Protein AF-A0A1G1W9F8-F1 (afdb_monomer_lite)

Sequence (196 aa):
MSEIQPRKLKVRDASLSDNRIPRNLILMYGNTPYIQKAGLEWKANKLFGGAGYSIGVELIERDPEKKYYLAKATLKILQNGAVYENYGEAHPENANSMMQKNLLHLAITRAECRVLRMATACGYASYDEVMTLPNSEVKALPEMVDADEPATPEQIKIIETLSKGKEPVDTTDLTKAQAAKVISDLSTAVGGKNGK

pLDDT: mean 76.05, std 19.72, range [30.41, 98.5]

Foldseek 3Di:
DDDDDPDPPPPPDLVVVCPDQDPVQWFDFPNAIAGALVSLLVLCCVVQNPPQKDKDKDWPDDDVVQLKTKMKIWMAGNVPRDIFIFMFIFGLQQAEPVCSVPRHVLRRSQNSQVRSCVVSVDPHHHPSRHRYRDPDDRDDDPPPPLPQAQADPVLVVLLVVLCVPHPDDDRPRDRNVRSVVSSVVSVVVVVPPPDD

Organism: NCBI:txid1802594

Secondary structure (DSSP, 8-state):
-------------TTTS-----GGGEEEETTEEEE-HHHHHHHHHHHH-TTSEEEEEEEEEEETTTTEEEEEEEEEETTT--EEEEEEEE-GGGS-TTTGGGHHHHHHHHHHHHHHHHHHT--SPBGGG-S---S---PPPP-----SPBPPHHHHHHHHHHHTTSSPPP-TT-BHHHHHHHHHHHHHHHHTTS--

Structure (mmCIF, N/CA/C/O backbone):
data_AF-A0A1G1W9F8-F1
#
_entry.id   AF-A0A1G1W9F8-F1
#
loop_
_atom_site.group_PDB
_atom_site.id
_atom_site.type_symbol
_atom_site.label_atom_id
_atom_site.label_alt_id
_atom_site.label_comp_id
_atom_site.label_asym_id
_atom_site.label_entity_id
_atom_site.label_seq_id
_atom_site.pdbx_PDB_ins_code
_atom_site.Cartn_x
_atom_site.Cartn_y
_atom_site.Cartn_z
_atom_site.occupancy
_atom_site.B_iso_or_equiv
_atom_site.auth_seq_id
_atom_site.auth_comp_id
_atom_site.auth_asym_id
_atom_site.auth_atom_id
_atom_site.pdbx_PDB_model_num
ATOM 1 N N . MET A 1 1 ? 26.858 0.900 38.901 1.00 41.25 1 MET A N 1
ATOM 2 C CA . MET A 1 1 ? 26.161 1.041 37.606 1.00 41.25 1 MET A CA 1
ATOM 3 C C . MET A 1 1 ? 24.885 0.226 37.696 1.00 41.25 1 MET A C 1
ATOM 5 O O . MET A 1 1 ? 24.977 -0.986 37.801 1.00 41.25 1 MET A O 1
ATOM 9 N N . SER A 1 2 ? 23.726 0.875 37.806 1.00 40.72 2 SER A N 1
ATOM 10 C CA . SER A 1 2 ? 22.437 0.184 37.913 1.00 40.72 2 SER A CA 1
ATOM 11 C C . SER A 1 2 ? 22.045 -0.393 36.556 1.00 40.72 2 SER A C 1
ATOM 13 O O . SER A 1 2 ? 21.893 0.357 35.592 1.00 40.72 2 SER A O 1
ATOM 15 N N . GLU A 1 3 ? 21.893 -1.711 36.495 1.00 34.28 3 GLU A N 1
ATOM 16 C CA . GLU A 1 3 ? 21.375 -2.442 35.341 1.00 34.28 3 GLU A CA 1
ATOM 17 C C . GLU A 1 3 ? 19.962 -1.947 35.005 1.00 34.28 3 GLU A C 1
ATOM 19 O O . GLU A 1 3 ? 19.015 -2.120 35.776 1.00 34.28 3 GLU A O 1
ATOM 24 N N . ILE A 1 4 ? 19.816 -1.294 33.853 1.00 43.06 4 ILE A N 1
ATOM 25 C CA . ILE A 1 4 ? 18.509 -0.930 33.310 1.00 43.06 4 ILE A CA 1
ATOM 26 C C . ILE A 1 4 ? 17.895 -2.222 32.783 1.00 43.06 4 ILE A C 1
ATOM 28 O O . ILE A 1 4 ? 18.272 -2.704 31.716 1.00 43.06 4 ILE A O 1
ATOM 32 N N . GLN A 1 5 ? 16.959 -2.802 33.535 1.00 36.88 5 GLN A N 1
ATOM 33 C CA . GLN A 1 5 ? 16.217 -3.953 33.038 1.00 36.88 5 GLN A CA 1
ATOM 34 C C . GLN A 1 5 ? 15.424 -3.553 31.786 1.00 36.88 5 GLN A C 1
ATOM 36 O O . GLN A 1 5 ? 14.705 -2.545 31.814 1.00 36.88 5 GLN A O 1
ATOM 41 N N . PRO A 1 6 ? 15.523 -4.318 30.685 1.00 37.28 6 PRO A N 1
ATOM 42 C CA . PRO A 1 6 ? 14.787 -4.009 29.474 1.00 37.28 6 PRO A CA 1
ATOM 43 C C . PRO A 1 6 ? 13.292 -4.075 29.787 1.00 37.28 6 PRO A C 1
ATOM 45 O O . PRO A 1 6 ? 12.772 -5.115 30.199 1.00 37.28 6 PRO A O 1
ATOM 48 N N . ARG A 1 7 ? 12.583 -2.952 29.598 1.00 39.56 7 ARG A N 1
ATOM 49 C CA . ARG A 1 7 ? 11.116 -2.942 29.595 1.00 39.56 7 ARG A CA 1
ATOM 50 C C . ARG A 1 7 ? 10.678 -4.018 28.607 1.00 39.56 7 ARG A C 1
ATOM 52 O O . ARG A 1 7 ? 10.889 -3.857 27.408 1.00 39.56 7 ARG A O 1
ATOM 59 N N . LYS A 1 8 ? 10.069 -5.100 29.104 1.00 31.75 8 LYS A N 1
ATOM 60 C CA . LYS A 1 8 ? 9.362 -6.073 28.267 1.00 31.75 8 LYS A CA 1
ATOM 61 C C . LYS A 1 8 ? 8.292 -5.306 27.497 1.00 31.75 8 LYS A C 1
ATOM 63 O O . LYS A 1 8 ? 7.212 -5.037 28.022 1.00 31.75 8 LYS A O 1
ATOM 68 N N . LEU A 1 9 ? 8.612 -4.916 26.265 1.00 34.25 9 LEU A N 1
ATOM 69 C CA . LEU A 1 9 ? 7.624 -4.512 25.283 1.00 34.25 9 LEU A CA 1
ATOM 70 C C . LEU A 1 9 ? 6.652 -5.685 25.194 1.00 34.25 9 LEU A C 1
ATOM 72 O O . LEU A 1 9 ? 7.029 -6.779 24.778 1.00 34.25 9 LEU A O 1
ATOM 76 N N . LYS A 1 10 ? 5.413 -5.482 25.654 1.00 30.41 10 LYS A N 1
ATOM 77 C CA . LYS A 1 10 ? 4.313 -6.392 25.339 1.00 30.41 10 LYS A CA 1
ATOM 78 C C . LYS A 1 10 ? 4.066 -6.249 23.841 1.00 30.41 10 LYS A C 1
ATOM 80 O O . LYS A 1 10 ? 3.201 -5.480 23.430 1.00 30.41 10 LYS A O 1
ATOM 85 N N . VAL A 1 11 ? 4.874 -6.925 23.030 1.00 35.69 11 VAL A N 1
ATOM 86 C CA . VAL A 1 11 ? 4.595 -7.093 21.610 1.00 35.69 11 VAL A CA 1
ATOM 87 C C . VAL A 1 11 ? 3.363 -7.982 21.570 1.00 35.69 11 VAL A C 1
ATOM 89 O O . VAL A 1 11 ? 3.439 -9.182 21.820 1.00 35.69 11 VAL A O 1
ATOM 92 N N . ARG A 1 12 ? 2.193 -7.357 21.404 1.00 32.62 12 ARG A N 1
ATOM 93 C CA . ARG A 1 12 ? 0.976 -8.094 21.082 1.00 32.62 12 ARG A CA 1
ATOM 94 C C . ARG A 1 12 ? 1.252 -8.814 19.771 1.00 32.62 12 ARG A C 1
ATOM 96 O O . ARG A 1 12 ? 1.696 -8.182 18.816 1.00 32.62 12 ARG A O 1
ATOM 103 N N . ASP A 1 13 ? 1.021 -10.118 19.766 1.00 36.00 13 ASP A N 1
ATOM 104 C CA . ASP A 1 13 ? 0.996 -10.914 18.549 1.00 36.00 13 ASP A CA 1
ATOM 105 C C . ASP A 1 13 ? 0.069 -10.223 17.536 1.00 36.00 13 ASP A C 1
ATOM 107 O O . ASP A 1 13 ? -1.092 -9.933 17.845 1.00 36.00 13 ASP A O 1
ATOM 111 N N . ALA A 1 14 ? 0.603 -9.888 16.360 1.00 39.94 14 ALA A N 1
ATOM 112 C CA . ALA A 1 14 ? -0.114 -9.138 15.333 1.00 39.94 14 ALA A CA 1
ATOM 113 C C . ALA A 1 14 ? -1.332 -9.902 14.779 1.00 39.94 14 ALA A C 1
ATOM 115 O O . ALA A 1 14 ? -2.204 -9.294 14.160 1.00 39.94 14 ALA A O 1
ATOM 116 N N . SER A 1 15 ? -1.417 -11.212 15.038 1.00 40.47 15 SER A N 1
ATOM 117 C CA . SER A 1 15 ? -2.580 -12.041 14.710 1.00 40.47 15 SER A CA 1
ATOM 118 C C . SER A 1 15 ? -3.787 -11.788 15.627 1.00 40.47 15 SER A C 1
ATOM 120 O O . SER A 1 15 ? -4.924 -11.919 15.184 1.00 40.47 15 SER A O 1
ATOM 122 N N . LEU A 1 16 ? -3.574 -11.348 16.876 1.00 36.44 16 LEU A N 1
ATOM 123 C CA . LEU A 1 16 ? -4.643 -11.091 17.856 1.00 36.44 16 LEU A CA 1
ATOM 124 C C . LEU A 1 16 ? -5.200 -9.657 17.793 1.00 36.44 16 LEU A C 1
ATOM 126 O O . LEU A 1 16 ? -6.237 -9.368 18.388 1.00 36.44 16 LEU A O 1
ATOM 130 N N . SER A 1 17 ? -4.529 -8.745 17.082 1.00 42.59 17 SER A N 1
ATOM 131 C CA . SER A 1 17 ? -5.048 -7.409 16.752 1.00 42.59 17 SER A CA 1
ATOM 132 C C . SER A 1 17 ? -5.806 -7.371 15.421 1.00 42.59 17 SER A C 1
ATOM 134 O O . SER A 1 17 ? -6.395 -6.339 15.088 1.00 42.59 17 SER A O 1
ATOM 136 N N . ASP A 1 18 ? -5.825 -8.477 14.671 1.00 53.00 18 ASP A N 1
ATOM 137 C CA . ASP A 1 18 ? -6.411 -8.570 13.335 1.00 53.00 18 ASP A CA 1
ATOM 138 C C . ASP A 1 18 ? -7.929 -8.806 13.392 1.00 53.00 18 ASP A C 1
ATOM 140 O O . ASP A 1 18 ? -8.474 -9.759 12.836 1.00 53.00 18 ASP A O 1
ATOM 144 N N . ASN A 1 19 ? -8.650 -7.876 14.032 1.00 49.00 19 ASN A N 1
ATOM 145 C CA . ASN A 1 19 ? -10.093 -7.715 13.844 1.00 49.00 19 ASN A CA 1
ATOM 146 C C . ASN A 1 19 ? -10.369 -7.125 12.446 1.00 49.00 19 ASN A C 1
ATOM 148 O O . ASN A 1 19 ? -10.779 -5.979 12.274 1.00 49.00 19 ASN A O 1
ATOM 152 N N . ARG A 1 20 ? -10.091 -8.003 11.476 1.00 66.56 20 ARG A N 1
ATOM 153 C CA . ARG A 1 20 ? -10.632 -8.197 10.135 1.00 66.56 20 ARG A CA 1
ATOM 154 C C . ARG A 1 20 ? -10.596 -6.970 9.244 1.00 66.56 20 ARG A C 1
ATOM 156 O O . ARG A 1 20 ? -11.570 -6.228 9.132 1.00 66.56 20 ARG A O 1
ATOM 163 N N . ILE A 1 21 ? -9.486 -6.857 8.511 1.00 71.69 21 ILE A N 1
ATOM 164 C CA . ILE A 1 21 ? -9.489 -6.211 7.194 1.00 71.69 21 ILE A CA 1
ATOM 165 C C . ILE A 1 21 ? -10.767 -6.659 6.459 1.00 71.69 21 ILE A C 1
ATOM 167 O O . ILE A 1 21 ? -11.028 -7.867 6.401 1.00 71.69 21 ILE A O 1
ATOM 171 N N . PRO A 1 22 ? -11.586 -5.720 5.947 1.00 80.00 22 PRO A N 1
ATOM 172 C CA . PRO A 1 22 ? -12.825 -6.049 5.262 1.00 80.00 22 PRO A CA 1
ATOM 173 C C . PRO A 1 22 ? -12.608 -7.130 4.204 1.00 80.00 22 PRO A C 1
ATOM 175 O O . PRO A 1 22 ? -11.664 -7.056 3.421 1.00 80.00 22 PRO A O 1
ATOM 178 N N . ARG A 1 23 ? -13.487 -8.140 4.178 1.00 76.06 23 ARG A N 1
ATOM 179 C CA . ARG A 1 23 ? -13.362 -9.310 3.290 1.00 76.06 23 ARG A CA 1
ATOM 180 C C . ARG A 1 23 ? -13.203 -8.921 1.822 1.00 76.06 23 ARG A C 1
ATOM 182 O O . ARG A 1 23 ? -12.422 -9.531 1.113 1.00 76.06 23 ARG A O 1
ATOM 189 N N . ASN A 1 24 ? -13.888 -7.869 1.385 1.00 78.81 24 ASN A N 1
ATOM 190 C CA . ASN A 1 24 ? -13.796 -7.341 0.024 1.00 78.81 24 ASN A CA 1
ATOM 191 C C . ASN A 1 24 ? -12.432 -6.708 -0.320 1.00 78.81 24 ASN A C 1
ATOM 193 O O . ASN A 1 24 ? -12.206 -6.381 -1.479 1.00 78.81 24 ASN A O 1
ATOM 197 N N . LEU A 1 25 ? -11.548 -6.521 0.664 1.00 83.56 25 LEU A N 1
ATOM 198 C CA . LEU A 1 25 ? -10.170 -6.044 0.505 1.00 83.56 25 LEU A CA 1
ATOM 199 C C . LEU A 1 25 ? -9.142 -7.182 0.626 1.00 83.56 25 LEU A C 1
ATOM 201 O O . LEU A 1 25 ? -7.934 -6.934 0.593 1.00 83.56 25 LEU A O 1
ATOM 205 N N . ILE A 1 26 ? -9.618 -8.422 0.773 1.00 81.00 26 ILE A N 1
ATOM 206 C CA . ILE A 1 26 ? -8.826 -9.649 0.741 1.00 81.00 26 ILE A CA 1
ATOM 207 C C . ILE A 1 26 ? -9.200 -10.401 -0.535 1.00 81.00 26 ILE A C 1
ATOM 209 O O . ILE A 1 26 ? -10.373 -10.632 -0.822 1.00 81.00 26 ILE A O 1
ATOM 213 N N . LEU A 1 27 ? -8.195 -10.797 -1.303 1.00 77.00 27 LEU A N 1
ATOM 214 C CA . LEU A 1 27 ? -8.351 -11.611 -2.494 1.00 77.00 27 LEU A CA 1
ATOM 215 C C . LEU A 1 27 ? -7.846 -13.022 -2.200 1.00 77.00 27 LEU A C 1
ATOM 217 O O . LEU A 1 27 ? -6.708 -13.203 -1.770 1.00 77.00 27 LEU A O 1
ATOM 221 N N . MET A 1 28 ? -8.689 -14.025 -2.438 1.00 74.00 28 MET A N 1
ATOM 222 C CA . MET A 1 28 ? -8.258 -15.418 -2.385 1.00 74.00 28 MET A CA 1
ATOM 223 C C . MET A 1 28 ? -7.659 -15.813 -3.714 1.00 74.00 28 MET A C 1
ATOM 225 O O . MET A 1 28 ? -8.282 -15.655 -4.765 1.00 74.00 28 MET A O 1
ATOM 229 N N . TYR A 1 29 ? -6.469 -16.384 -3.648 1.00 66.38 29 TYR A N 1
ATOM 230 C CA . TYR A 1 29 ? -5.873 -17.045 -4.783 1.00 66.38 29 TYR A CA 1
ATOM 231 C C . TYR A 1 29 ? -5.513 -18.478 -4.387 1.00 66.38 29 TYR A C 1
ATOM 233 O O . TYR A 1 29 ? -4.730 -18.714 -3.464 1.00 66.38 29 TYR A O 1
ATOM 241 N N . GLY A 1 30 ? -6.131 -19.455 -5.055 1.00 69.19 30 GLY A N 1
ATOM 242 C CA . GLY A 1 30 ? -6.119 -20.838 -4.585 1.00 69.19 30 GLY A CA 1
ATOM 243 C C . GLY A 1 30 ? -6.715 -20.935 -3.177 1.00 69.19 30 GLY A C 1
ATOM 244 O O . GLY A 1 30 ? -7.880 -20.604 -2.976 1.00 69.19 30 GLY A O 1
ATOM 245 N N . ASN A 1 31 ? -5.908 -21.376 -2.211 1.00 71.06 31 ASN A N 1
ATOM 246 C CA . ASN A 1 31 ? -6.269 -21.404 -0.789 1.00 71.06 31 ASN A CA 1
ATOM 247 C C . ASN A 1 31 ? -5.474 -20.377 0.041 1.00 71.06 31 ASN A C 1
ATOM 249 O O . ASN A 1 31 ? -5.457 -20.448 1.268 1.00 71.06 31 ASN A O 1
ATOM 253 N N . THR A 1 32 ? -4.790 -19.445 -0.628 1.00 71.62 32 THR A N 1
ATOM 254 C CA . THR A 1 32 ? -3.912 -18.460 0.004 1.00 71.62 32 THR A CA 1
ATOM 255 C C . THR A 1 32 ? -4.570 -17.077 -0.037 1.00 71.62 32 THR A C 1
ATOM 257 O O . THR A 1 32 ? -4.911 -16.597 -1.123 1.00 71.62 32 THR A O 1
ATOM 260 N N . PRO A 1 33 ? -4.761 -16.419 1.117 1.00 77.75 33 PRO A N 1
ATOM 261 C CA . PRO A 1 33 ? -5.285 -15.061 1.181 1.00 77.75 33 PRO A CA 1
ATOM 262 C C . PRO A 1 33 ? -4.199 -14.023 0.874 1.00 77.75 33 PRO A C 1
ATOM 264 O O . PRO A 1 33 ? -3.100 -14.063 1.429 1.00 77.75 33 PRO A O 1
ATOM 267 N N . TYR A 1 34 ? -4.549 -13.043 0.048 1.00 81.06 34 TYR A N 1
ATOM 268 C CA . TYR A 1 34 ? -3.741 -11.865 -0.248 1.00 81.06 34 TYR A CA 1
ATOM 269 C C . TYR A 1 34 ? -4.513 -10.609 0.118 1.00 81.06 34 TYR A C 1
ATOM 271 O O . TYR A 1 34 ? -5.724 -10.536 -0.075 1.00 81.06 34 TYR A O 1
ATOM 279 N N . ILE A 1 35 ? -3.818 -9.595 0.617 1.00 85.50 35 ILE A N 1
ATOM 280 C CA . ILE A 1 35 ? -4.442 -8.307 0.907 1.00 85.50 35 ILE A CA 1
ATOM 281 C C . ILE A 1 35 ? -4.271 -7.369 -0.287 1.00 85.50 35 ILE A C 1
ATOM 283 O O . ILE A 1 35 ? -3.209 -7.314 -0.900 1.00 85.50 35 ILE A O 1
ATOM 287 N N . GLN A 1 36 ? -5.307 -6.622 -0.643 1.00 87.56 36 GLN A N 1
ATOM 288 C CA . GLN A 1 36 ? -5.169 -5.537 -1.613 1.00 87.56 36 GLN A CA 1
ATOM 289 C C . GLN A 1 36 ? -4.470 -4.337 -0.960 1.00 87.56 36 GLN A C 1
ATOM 291 O O . GLN A 1 36 ? -4.577 -4.146 0.256 1.00 87.56 36 GLN A O 1
ATOM 296 N N . LYS A 1 37 ? -3.841 -3.457 -1.750 1.00 90.44 37 LYS A N 1
ATOM 297 C CA . LYS A 1 37 ? -3.311 -2.179 -1.236 1.00 90.44 37 LYS A CA 1
ATOM 298 C C . LYS A 1 37 ? -4.343 -1.416 -0.388 1.00 90.44 37 LYS A C 1
ATOM 300 O O . LYS A 1 37 ? -4.030 -0.996 0.721 1.00 90.44 37 LYS A O 1
ATOM 305 N N . ALA A 1 38 ? -5.593 -1.342 -0.847 1.00 89.81 38 ALA A N 1
ATOM 306 C CA . ALA A 1 38 ? -6.681 -0.700 -0.107 1.00 89.81 38 ALA A CA 1
ATOM 307 C C . ALA A 1 38 ? -6.940 -1.337 1.276 1.00 89.81 38 ALA A C 1
ATOM 309 O O . ALA A 1 38 ? -7.305 -0.641 2.221 1.00 89.81 38 ALA A O 1
ATOM 310 N N . GLY A 1 39 ? -6.717 -2.646 1.435 1.00 89.94 39 GLY A N 1
ATOM 311 C CA . GLY A 1 39 ? -6.795 -3.326 2.731 1.00 89.94 39 GLY A CA 1
ATOM 312 C C . GLY A 1 39 ? -5.656 -2.934 3.674 1.00 89.94 39 GLY A C 1
ATOM 313 O O . GLY A 1 39 ? -5.884 -2.740 4.870 1.00 89.94 39 GLY A O 1
ATOM 314 N N . LEU A 1 40 ? -4.443 -2.760 3.141 1.00 91.00 40 LEU A N 1
ATOM 315 C CA . LEU A 1 40 ? -3.294 -2.265 3.905 1.00 91.00 40 LEU A CA 1
ATOM 316 C C . LEU A 1 40 ? -3.500 -0.814 4.352 1.00 91.00 40 LEU A C 1
ATOM 318 O O . LEU A 1 40 ? -3.252 -0.490 5.512 1.00 91.00 40 LEU A O 1
ATOM 322 N N . GLU A 1 41 ? -4.008 0.038 3.464 1.00 92.31 41 GLU A N 1
ATOM 323 C CA . GLU A 1 41 ? -4.365 1.425 3.778 1.00 92.31 41 GLU A CA 1
ATOM 324 C C . GLU A 1 41 ? -5.504 1.496 4.795 1.00 92.31 41 GLU A C 1
ATOM 326 O O . GLU A 1 41 ? -5.437 2.274 5.743 1.00 92.31 41 GLU A O 1
ATOM 331 N N . TRP A 1 42 ? -6.527 0.644 4.670 1.00 90.88 42 TRP A N 1
ATOM 332 C CA . TRP A 1 42 ? -7.591 0.543 5.668 1.00 90.88 42 TRP A CA 1
ATOM 333 C C . TRP A 1 42 ? -7.026 0.190 7.048 1.00 90.88 42 TRP A C 1
ATOM 335 O O . TRP A 1 42 ? -7.375 0.833 8.040 1.00 90.88 42 TRP A O 1
ATOM 345 N N . LYS A 1 43 ? -6.108 -0.782 7.117 1.00 87.56 43 LYS A N 1
ATOM 346 C CA . LYS A 1 43 ? -5.456 -1.181 8.371 1.00 87.56 43 LYS A CA 1
ATOM 347 C C . LYS A 1 43 ? -4.598 -0.050 8.940 1.00 87.56 43 LYS A C 1
ATOM 349 O O . LYS A 1 43 ? -4.697 0.237 10.131 1.00 87.56 43 LYS A O 1
ATOM 354 N N . ALA A 1 44 ? -3.826 0.642 8.103 1.00 89.94 44 ALA A N 1
ATOM 355 C CA . ALA A 1 44 ? -3.057 1.817 8.511 1.00 89.94 44 ALA A CA 1
ATOM 356 C C . ALA A 1 44 ? -3.967 2.938 9.043 1.00 89.94 44 ALA A C 1
ATOM 358 O O . ALA A 1 44 ? -3.721 3.465 10.124 1.00 89.94 44 ALA A O 1
ATOM 359 N N . ASN A 1 45 ? -5.080 3.226 8.365 1.00 90.44 45 ASN A N 1
ATOM 360 C CA . ASN A 1 45 ? -6.080 4.196 8.812 1.00 90.44 45 ASN A CA 1
ATOM 361 C C . ASN A 1 45 ? -6.724 3.808 10.149 1.00 90.44 45 ASN A C 1
ATOM 363 O O . ASN A 1 45 ? -7.020 4.683 10.959 1.00 90.44 45 ASN A O 1
ATOM 367 N N . LYS A 1 46 ? -6.941 2.515 10.412 1.00 87.94 46 LYS A N 1
ATOM 368 C CA . LYS A 1 46 ? -7.462 2.044 11.703 1.00 87.94 46 LYS A CA 1
ATOM 369 C C . LYS A 1 46 ? -6.445 2.150 12.834 1.00 87.94 46 LYS A C 1
ATOM 371 O O . LYS A 1 46 ? -6.836 2.473 13.950 1.00 87.94 46 LYS A O 1
ATOM 376 N N . LEU A 1 47 ? -5.171 1.881 12.557 1.00 86.62 47 LEU A N 1
ATOM 377 C CA . LEU A 1 47 ? -4.110 1.900 13.566 1.00 86.62 47 LEU A CA 1
ATOM 378 C C . LEU A 1 47 ? -3.607 3.311 13.872 1.00 86.62 47 LEU A C 1
ATOM 380 O O . LEU A 1 47 ? -3.343 3.632 15.028 1.00 86.62 47 LEU A O 1
ATOM 384 N N . PHE A 1 48 ? -3.471 4.142 12.842 1.00 86.50 48 PHE A N 1
ATOM 385 C CA . PHE A 1 48 ? -2.846 5.458 12.941 1.00 86.50 48 PHE A CA 1
ATOM 386 C C . PHE A 1 48 ? -3.853 6.598 12.754 1.00 86.50 48 PHE A C 1
ATOM 388 O O . PHE A 1 48 ? -3.552 7.725 13.106 1.00 86.50 48 PHE A O 1
ATOM 395 N N . GLY A 1 49 ? -5.061 6.356 12.248 1.00 84.31 49 GLY A N 1
ATOM 396 C CA . GLY A 1 49 ? -6.001 7.419 11.878 1.00 84.31 49 GLY A CA 1
ATOM 397 C C . GLY A 1 49 ? -5.714 7.993 10.485 1.00 84.31 49 GLY A C 1
ATOM 398 O O . GLY A 1 49 ? -4.572 8.016 10.032 1.00 84.31 49 GLY A O 1
ATOM 399 N N . GLY A 1 50 ? -6.758 8.481 9.807 1.00 80.88 50 GLY A N 1
ATOM 400 C CA . GLY A 1 50 ? -6.693 8.893 8.392 1.00 80.88 50 GLY A CA 1
ATOM 401 C C . GLY A 1 50 ? -5.725 10.036 8.066 1.00 80.88 50 GLY A C 1
ATOM 402 O O . GLY A 1 50 ? -5.275 10.152 6.935 1.00 80.88 50 GLY A O 1
ATOM 403 N N . ALA A 1 51 ? -5.378 10.857 9.057 1.00 88.44 51 ALA A N 1
ATOM 404 C CA . ALA A 1 51 ? -4.366 11.910 8.943 1.00 88.44 51 ALA A CA 1
ATOM 405 C C . ALA A 1 51 ? -3.142 11.638 9.835 1.00 88.44 51 ALA A C 1
ATOM 407 O O . ALA A 1 51 ? -2.371 12.546 10.121 1.00 88.44 51 ALA A O 1
ATOM 408 N N . GLY A 1 52 ? -2.992 10.411 10.338 1.00 89.81 52 GLY A N 1
ATOM 409 C CA . GLY A 1 52 ? -1.948 10.040 11.291 1.00 89.81 52 GLY A CA 1
ATOM 410 C C . GLY A 1 52 ? -0.660 9.532 10.665 1.00 89.81 52 GLY A C 1
ATOM 411 O O . GLY A 1 52 ? 0.312 9.297 11.374 1.00 89.81 52 GLY A O 1
ATOM 412 N N . TYR A 1 53 ? -0.624 9.356 9.350 1.00 94.81 53 TYR A N 1
ATOM 413 C CA . TYR A 1 53 ? 0.579 8.948 8.644 1.00 94.81 53 TYR A CA 1
ATOM 414 C C . TYR A 1 53 ? 0.664 9.613 7.273 1.00 94.81 53 TYR A C 1
ATOM 416 O O . TYR A 1 53 ? -0.329 10.097 6.732 1.00 94.81 53 TYR A O 1
ATOM 424 N N . SER A 1 54 ? 1.864 9.623 6.707 1.00 96.75 54 SER A N 1
ATOM 425 C CA . SER A 1 54 ? 2.107 10.001 5.319 1.00 96.75 54 SER A CA 1
ATOM 426 C C . SER A 1 54 ? 3.003 8.974 4.645 1.00 96.75 54 SER A C 1
ATOM 428 O O . SER A 1 54 ? 3.796 8.302 5.305 1.00 96.75 54 SER A O 1
ATOM 430 N N . ILE A 1 55 ? 2.862 8.839 3.330 1.00 97.44 55 ILE A N 1
ATOM 431 C CA . ILE A 1 55 ? 3.735 8.016 2.495 1.00 97.44 55 ILE A CA 1
ATOM 432 C C . ILE A 1 55 ? 4.274 8.921 1.393 1.00 97.44 55 ILE A C 1
ATOM 434 O O . ILE A 1 55 ? 3.503 9.555 0.676 1.00 97.44 55 ILE A O 1
ATOM 438 N N . GLY A 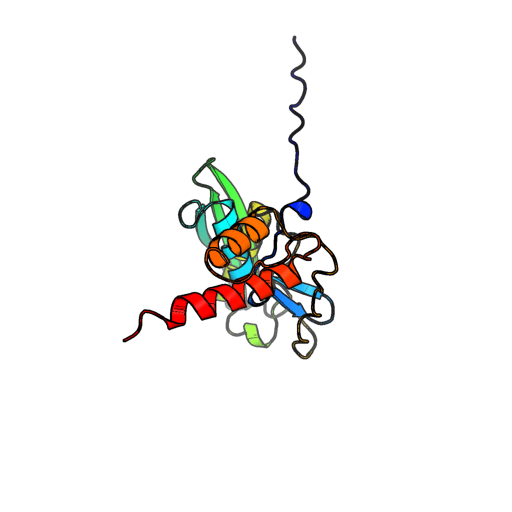1 56 ? 5.597 9.003 1.286 1.00 97.75 56 GLY A N 1
ATOM 439 C CA . GLY A 1 56 ? 6.287 9.580 0.137 1.00 97.75 56 GLY A CA 1
ATOM 440 C C . GLY A 1 56 ? 6.898 8.467 -0.702 1.00 97.75 56 GLY A C 1
ATOM 441 O O . GLY A 1 56 ? 7.355 7.470 -0.145 1.00 97.75 56 GLY A O 1
ATOM 442 N N . VAL A 1 57 ? 6.910 8.632 -2.023 1.00 98.06 57 VAL A N 1
ATOM 443 C CA . VAL A 1 57 ? 7.534 7.676 -2.943 1.00 98.06 57 VAL A CA 1
ATOM 444 C C . VAL A 1 57 ? 8.538 8.400 -3.826 1.00 98.06 57 VAL A C 1
ATOM 446 O O . VAL A 1 57 ? 8.252 9.470 -4.359 1.00 98.06 57 VAL A O 1
ATOM 449 N N . GLU A 1 58 ? 9.701 7.787 -3.993 1.00 97.88 58 GLU A N 1
ATOM 450 C CA . GLU A 1 58 ? 10.774 8.228 -4.872 1.00 97.88 58 GLU A CA 1
ATOM 451 C C . GLU A 1 58 ? 11.092 7.121 -5.880 1.00 97.88 58 GLU A C 1
ATOM 453 O O . GLU A 1 58 ? 11.165 5.942 -5.526 1.00 97.88 58 GLU A O 1
ATOM 458 N N . LEU A 1 59 ? 11.282 7.488 -7.147 1.00 97.38 59 LEU A N 1
ATOM 459 C CA . LEU A 1 59 ? 11.784 6.561 -8.156 1.00 97.38 59 LEU A CA 1
ATOM 460 C C . LEU A 1 59 ? 13.313 6.538 -8.076 1.00 97.38 59 LEU A C 1
ATOM 462 O O . LEU A 1 59 ? 13.955 7.534 -8.390 1.00 97.38 59 LEU A O 1
ATOM 466 N N . ILE A 1 60 ? 13.872 5.403 -7.666 1.00 98.06 60 ILE A N 1
ATOM 467 C CA . ILE A 1 60 ? 15.313 5.223 -7.451 1.00 98.06 60 ILE A CA 1
ATOM 468 C C . ILE A 1 60 ? 16.012 4.835 -8.747 1.00 98.06 60 ILE A C 1
ATOM 470 O O . ILE A 1 60 ? 17.076 5.358 -9.064 1.00 98.06 60 ILE A O 1
ATOM 474 N N . GLU A 1 61 ? 15.406 3.929 -9.512 1.00 96.38 61 GLU A N 1
ATOM 475 C CA . GLU A 1 61 ? 15.978 3.455 -10.765 1.00 96.38 61 GLU A CA 1
ATOM 476 C C . GLU A 1 61 ? 14.902 3.310 -11.834 1.00 96.38 61 GLU A C 1
ATOM 478 O O . GLU A 1 61 ? 13.777 2.865 -11.579 1.00 96.38 61 GLU A O 1
ATOM 483 N N . ARG A 1 62 ? 15.278 3.687 -13.055 1.00 95.19 62 ARG A N 1
ATOM 484 C CA . ARG A 1 62 ? 14.474 3.525 -14.257 1.00 95.19 62 ARG A CA 1
ATOM 485 C C . ARG A 1 62 ? 15.384 3.115 -15.402 1.00 95.19 62 ARG A C 1
ATOM 487 O O . ARG A 1 62 ? 16.141 3.941 -15.903 1.00 95.19 62 ARG A O 1
ATOM 494 N N . ASP A 1 63 ? 15.228 1.882 -15.859 1.00 93.12 63 ASP A N 1
ATOM 495 C CA . ASP A 1 63 ? 15.881 1.355 -17.054 1.00 93.12 63 ASP A CA 1
ATOM 496 C C . ASP A 1 63 ? 14.791 0.966 -18.072 1.00 93.12 63 ASP A C 1
ATOM 498 O O . ASP A 1 63 ? 14.199 -0.117 -17.984 1.00 93.12 63 ASP A O 1
ATOM 502 N N . PRO A 1 64 ? 14.448 1.866 -19.016 1.00 87.56 64 PRO A N 1
ATOM 503 C CA . PRO A 1 64 ? 13.415 1.602 -20.013 1.00 87.56 64 PRO A CA 1
ATOM 504 C C . PRO A 1 64 ? 13.771 0.469 -20.981 1.00 87.56 64 PRO A C 1
ATOM 506 O O . PRO A 1 64 ? 12.859 -0.193 -21.476 1.00 87.56 64 PRO A O 1
ATOM 509 N N . GLU A 1 65 ? 15.060 0.238 -21.246 1.00 90.56 65 GLU A N 1
ATOM 510 C CA . GLU A 1 65 ? 15.518 -0.806 -22.170 1.00 90.56 65 GLU A CA 1
ATOM 511 C C . GLU A 1 65 ? 15.274 -2.190 -21.572 1.00 90.56 65 GLU A C 1
ATOM 513 O O . GLU A 1 65 ? 14.705 -3.067 -22.226 1.00 90.56 65 GLU A O 1
ATOM 518 N N . LYS A 1 66 ? 15.606 -2.356 -20.287 1.00 90.44 66 LYS A N 1
ATOM 519 C CA . LYS A 1 66 ? 15.338 -3.586 -19.529 1.00 90.44 66 LYS A CA 1
ATOM 520 C C . LYS A 1 66 ? 13.923 -3.651 -18.960 1.00 90.44 66 LYS A C 1
ATOM 522 O O . LYS A 1 66 ? 13.553 -4.648 -18.352 1.00 90.44 66 LYS A O 1
ATOM 527 N N . LYS A 1 67 ? 13.111 -2.601 -19.137 1.00 92.38 67 LYS A N 1
ATOM 528 C CA . LYS A 1 67 ? 11.784 -2.455 -18.509 1.00 92.38 67 LYS A CA 1
ATOM 529 C C . LYS A 1 67 ? 11.842 -2.661 -16.989 1.00 92.38 67 LYS A C 1
ATOM 531 O O . LYS A 1 67 ? 10.932 -3.247 -16.401 1.00 92.38 67 LYS A O 1
ATOM 536 N N . TYR A 1 68 ? 12.917 -2.191 -16.366 1.00 94.94 68 TYR A N 1
ATOM 537 C CA . TYR A 1 68 ? 13.156 -2.316 -14.935 1.00 94.94 68 TYR A CA 1
ATOM 538 C C . TYR A 1 68 ? 12.881 -0.991 -14.224 1.00 94.94 68 TYR A C 1
ATOM 540 O O . TYR A 1 68 ? 13.286 0.083 -14.680 1.00 94.94 68 TYR A O 1
ATOM 548 N N . TYR A 1 69 ? 12.184 -1.076 -13.095 1.00 96.75 69 TYR A N 1
ATOM 549 C CA . TYR A 1 69 ? 11.843 0.064 -12.255 1.00 96.75 69 TYR A CA 1
ATOM 550 C C . TYR A 1 69 ? 12.041 -0.301 -10.790 1.00 96.75 69 TYR A C 1
ATOM 552 O O . TYR A 1 69 ? 11.568 -1.350 -10.347 1.00 96.75 69 TYR A O 1
ATOM 560 N N . LEU A 1 70 ? 12.675 0.593 -10.036 1.00 97.25 70 LEU A N 1
ATOM 561 C CA . LEU A 1 70 ? 12.838 0.485 -8.590 1.00 97.25 70 LEU A CA 1
ATOM 562 C C . LEU A 1 70 ? 12.303 1.754 -7.935 1.00 97.25 70 LEU A C 1
ATOM 564 O O . LEU A 1 70 ? 12.811 2.847 -8.183 1.00 97.25 70 LEU A O 1
ATOM 568 N N . ALA A 1 71 ? 11.296 1.613 -7.082 1.00 98.12 71 ALA A N 1
ATOM 569 C CA . ALA A 1 71 ? 10.762 2.701 -6.273 1.00 98.12 71 ALA A CA 1
ATOM 570 C C . ALA A 1 71 ? 11.103 2.482 -4.797 1.00 98.12 71 ALA A C 1
ATOM 572 O O . ALA A 1 71 ? 11.147 1.347 -4.327 1.00 98.12 71 ALA A O 1
ATOM 573 N N . LYS A 1 72 ? 11.304 3.568 -4.055 1.00 98.38 72 LYS A N 1
ATOM 574 C CA . LYS A 1 72 ? 11.407 3.584 -2.596 1.00 98.38 72 LYS A CA 1
ATOM 575 C C . LYS A 1 72 ? 10.183 4.289 -2.039 1.00 98.38 72 LYS A C 1
ATOM 577 O O . LYS A 1 72 ? 9.879 5.403 -2.451 1.00 98.38 72 LYS A O 1
ATOM 582 N N . ALA A 1 73 ? 9.509 3.665 -1.086 1.00 98.50 73 ALA A N 1
ATOM 583 C CA . ALA A 1 73 ? 8.488 4.316 -0.285 1.00 98.50 73 ALA A CA 1
ATOM 584 C C . ALA A 1 73 ? 9.043 4.607 1.112 1.00 98.50 73 ALA A C 1
ATOM 586 O O . ALA A 1 73 ? 9.764 3.789 1.688 1.00 98.50 73 ALA A O 1
ATOM 587 N N . THR A 1 74 ? 8.665 5.755 1.664 1.00 98.31 74 THR A N 1
ATOM 588 C CA . THR A 1 74 ? 8.954 6.168 3.037 1.00 98.31 74 THR A CA 1
ATOM 589 C C . THR A 1 74 ? 7.638 6.522 3.717 1.00 98.31 74 THR A C 1
ATOM 591 O O . THR A 1 74 ? 6.987 7.503 3.354 1.00 98.31 74 THR A O 1
ATOM 594 N N . LEU A 1 75 ? 7.247 5.729 4.712 1.00 97.56 75 LEU A N 1
ATOM 595 C CA . LEU A 1 75 ? 6.071 5.946 5.549 1.00 97.56 75 LEU A CA 1
ATOM 596 C C . LEU A 1 75 ? 6.488 6.615 6.859 1.00 97.56 75 LEU A C 1
ATOM 598 O O . LEU A 1 75 ? 7.378 6.121 7.548 1.00 97.56 75 LEU A O 1
ATOM 602 N N . LYS A 1 76 ? 5.822 7.711 7.229 1.00 96.75 76 LYS A N 1
ATOM 603 C CA . LYS A 1 76 ? 6.029 8.420 8.500 1.00 96.75 76 LYS A CA 1
ATOM 604 C C . LYS A 1 76 ? 4.749 8.392 9.327 1.00 96.75 76 LYS A C 1
ATOM 606 O O . LYS A 1 76 ? 3.714 8.845 8.848 1.00 96.75 76 LYS A O 1
ATOM 611 N N . ILE A 1 77 ? 4.820 7.896 10.560 1.00 93.19 77 ILE A N 1
ATOM 612 C CA . ILE A 1 77 ? 3.722 7.955 11.534 1.00 93.19 77 ILE A CA 1
ATOM 613 C C . ILE A 1 77 ? 3.852 9.266 12.312 1.00 93.19 77 ILE A C 1
ATOM 615 O O . ILE A 1 77 ? 4.847 9.502 12.996 1.00 93.19 77 ILE A O 1
ATOM 619 N N . LEU A 1 78 ? 2.846 10.131 12.218 1.00 89.44 78 LEU A N 1
ATOM 620 C CA . LEU A 1 78 ? 2.903 11.489 12.758 1.00 89.44 78 LEU A CA 1
ATOM 621 C C . LEU A 1 78 ? 2.780 11.522 14.285 1.00 89.44 78 LEU A C 1
ATOM 623 O O . LEU A 1 78 ? 3.331 12.420 14.913 1.00 89.44 78 LEU A O 1
ATOM 627 N N . GLN A 1 79 ? 2.107 10.544 14.900 1.00 85.94 79 GLN A N 1
ATOM 628 C CA . GLN A 1 79 ? 1.913 10.531 16.356 1.00 85.94 79 GLN A CA 1
ATOM 629 C C . GLN A 1 79 ? 3.193 10.264 17.144 1.00 85.94 79 GLN A C 1
ATOM 631 O O . GLN A 1 79 ? 3.336 10.763 18.256 1.00 85.94 79 GLN A O 1
ATOM 636 N N . ASN A 1 80 ? 4.088 9.430 16.613 1.00 86.75 80 ASN A N 1
ATOM 637 C CA . ASN A 1 80 ? 5.285 8.979 17.326 1.00 86.75 80 ASN A CA 1
ATOM 638 C C . ASN A 1 80 ? 6.589 9.233 16.554 1.00 86.75 80 ASN A C 1
ATOM 640 O O . ASN A 1 80 ? 7.658 8.896 17.057 1.00 86.75 80 ASN A O 1
ATOM 644 N N . GLY A 1 81 ? 6.513 9.799 15.346 1.00 89.56 81 GLY A N 1
ATOM 645 C CA . GLY A 1 81 ? 7.669 10.068 14.495 1.00 89.56 81 GLY A CA 1
ATOM 646 C C . GLY A 1 81 ? 8.333 8.819 13.910 1.00 89.56 81 GLY A C 1
ATOM 647 O O . GLY A 1 81 ? 9.418 8.937 13.345 1.00 89.56 81 GLY A O 1
ATOM 648 N N . ALA A 1 82 ? 7.729 7.631 14.037 1.00 91.88 82 ALA A N 1
ATOM 649 C CA . ALA A 1 82 ? 8.294 6.407 13.481 1.00 91.88 82 ALA A CA 1
ATOM 650 C C . ALA A 1 82 ? 8.345 6.486 11.950 1.00 91.88 82 ALA A C 1
ATOM 652 O O . ALA A 1 82 ? 7.391 6.929 11.306 1.00 91.88 82 ALA A O 1
ATOM 653 N N . VAL A 1 83 ? 9.456 6.027 11.376 1.00 95.12 83 VAL A N 1
ATOM 654 C CA . VAL A 1 83 ? 9.699 6.044 9.933 1.00 95.12 83 VAL A CA 1
ATOM 655 C C . VAL A 1 83 ? 9.991 4.628 9.457 1.00 95.12 83 VAL A C 1
ATOM 657 O O . VAL A 1 83 ? 10.815 3.933 10.047 1.00 95.12 83 VAL A O 1
ATOM 660 N N . TYR A 1 84 ? 9.323 4.218 8.384 1.00 96.25 84 TYR A N 1
ATOM 661 C CA . TYR A 1 84 ? 9.528 2.937 7.720 1.00 96.25 84 TYR A CA 1
ATOM 662 C C . TYR A 1 84 ? 9.876 3.187 6.266 1.00 96.25 84 TYR A C 1
ATOM 664 O O . TYR A 1 84 ? 9.231 3.994 5.602 1.00 96.25 84 TYR A O 1
ATOM 672 N N . GLU A 1 85 ? 10.870 2.472 5.764 1.00 97.50 85 GLU A N 1
ATOM 673 C CA . GLU A 1 85 ? 11.300 2.582 4.378 1.00 97.50 85 GLU A CA 1
ATOM 674 C C . GLU A 1 85 ? 11.382 1.198 3.760 1.00 97.50 85 GLU A C 1
ATOM 676 O O . GLU A 1 85 ? 11.817 0.242 4.405 1.00 97.50 85 GLU A O 1
ATOM 681 N N . ASN A 1 86 ? 10.939 1.084 2.514 1.00 96.44 86 ASN A N 1
ATOM 682 C CA . ASN A 1 86 ? 11.050 -0.151 1.759 1.00 96.44 86 ASN A CA 1
ATOM 683 C C . ASN A 1 86 ? 11.044 0.143 0.260 1.00 96.44 86 ASN A C 1
ATOM 685 O O . ASN A 1 86 ? 10.638 1.217 -0.185 1.00 96.44 86 ASN A O 1
ATOM 689 N N . TYR A 1 87 ? 11.500 -0.832 -0.510 1.00 96.44 87 TYR A N 1
ATOM 690 C CA . TYR A 1 87 ? 11.662 -0.739 -1.947 1.00 96.44 87 TYR A CA 1
ATOM 691 C C . TYR A 1 87 ? 10.658 -1.641 -2.647 1.00 96.44 87 TYR A C 1
ATOM 693 O O . TYR A 1 87 ? 10.264 -2.672 -2.108 1.00 96.44 87 TYR A O 1
ATOM 701 N N . GLY A 1 88 ? 10.260 -1.267 -3.853 1.00 94.94 88 GLY A N 1
ATOM 702 C CA . GLY A 1 88 ? 9.437 -2.069 -4.741 1.00 94.94 88 GLY A CA 1
ATOM 703 C C . GLY A 1 88 ? 10.049 -2.091 -6.128 1.00 94.94 88 GLY A C 1
ATOM 704 O O . GLY A 1 88 ? 10.184 -1.051 -6.770 1.00 94.94 88 GLY A O 1
ATOM 705 N N . GLU A 1 89 ? 10.418 -3.281 -6.580 1.00 94.75 89 GLU A N 1
ATOM 706 C CA . GLU A 1 89 ? 10.935 -3.526 -7.919 1.00 94.75 89 GLU A CA 1
ATOM 707 C C . GLU A 1 89 ? 9.856 -4.074 -8.863 1.00 94.75 89 GLU A C 1
ATOM 709 O O . GLU A 1 89 ? 8.977 -4.850 -8.467 1.00 94.75 89 GLU A O 1
ATOM 714 N N . ALA A 1 90 ? 9.949 -3.711 -10.140 1.00 94.19 90 ALA A N 1
ATOM 715 C CA . ALA A 1 90 ? 9.155 -4.297 -11.211 1.00 94.19 90 ALA A CA 1
ATOM 716 C C . ALA A 1 90 ? 10.006 -4.535 -12.462 1.00 94.19 90 ALA A C 1
ATOM 718 O O . ALA A 1 90 ? 10.715 -3.648 -12.931 1.00 94.19 90 ALA A O 1
ATOM 719 N N . HIS A 1 91 ? 9.890 -5.745 -13.000 1.00 93.38 91 HIS A N 1
ATOM 720 C CA . HIS A 1 91 ? 10.531 -6.254 -14.208 1.00 93.38 91 HIS A CA 1
ATOM 721 C C . HIS A 1 91 ? 9.551 -7.222 -14.893 1.00 93.38 91 HIS A C 1
ATOM 723 O O . HIS A 1 91 ? 8.776 -7.872 -14.186 1.00 93.38 91 HIS A O 1
ATOM 729 N N . PRO A 1 92 ? 9.561 -7.395 -16.228 1.00 90.19 92 PRO A N 1
ATOM 730 C CA . PRO A 1 92 ? 8.672 -8.348 -16.896 1.00 90.19 92 PRO A CA 1
ATOM 731 C C . PRO A 1 92 ? 8.743 -9.777 -16.343 1.00 90.19 92 PRO A C 1
ATOM 733 O O . PRO A 1 92 ? 7.727 -10.463 -16.322 1.00 90.19 92 PRO A O 1
ATOM 736 N N . GLU A 1 93 ? 9.913 -10.207 -15.862 1.00 88.06 93 GLU A N 1
ATOM 737 C CA . GLU A 1 93 ? 10.110 -11.538 -15.262 1.00 88.06 93 GLU A CA 1
ATOM 738 C C . GLU A 1 93 ? 9.485 -11.678 -13.871 1.00 88.06 93 GLU A C 1
ATOM 740 O O . GLU A 1 93 ? 9.210 -12.791 -13.432 1.00 88.06 93 GLU A O 1
ATOM 745 N N . ASN A 1 94 ? 9.256 -10.562 -13.172 1.00 84.44 94 ASN A N 1
ATOM 746 C CA . ASN A 1 94 ? 8.683 -10.555 -11.830 1.00 84.44 94 ASN A CA 1
ATOM 747 C C . ASN A 1 94 ? 7.276 -9.961 -11.760 1.00 84.44 94 ASN A C 1
ATOM 749 O O . ASN A 1 94 ? 6.752 -9.727 -10.669 1.00 84.44 94 ASN A O 1
ATOM 753 N N . ALA A 1 95 ? 6.671 -9.686 -12.909 1.00 84.56 95 ALA A N 1
ATOM 754 C CA . ALA A 1 95 ? 5.353 -9.100 -13.027 1.00 84.56 95 ALA A CA 1
ATOM 755 C C . ALA A 1 95 ? 4.435 -10.050 -13.787 1.00 84.56 95 ALA A C 1
ATOM 757 O O . ALA A 1 95 ? 4.824 -10.639 -14.798 1.00 84.56 95 ALA A O 1
ATOM 758 N N . ASN A 1 96 ? 3.180 -10.133 -13.345 1.00 80.12 96 ASN A N 1
ATOM 759 C CA . ASN A 1 96 ? 2.186 -10.888 -14.089 1.00 80.12 96 ASN A CA 1
ATOM 760 C C . ASN A 1 96 ? 1.998 -10.273 -15.493 1.00 80.12 96 ASN A C 1
ATOM 762 O O . ASN A 1 96 ? 2.202 -9.072 -15.704 1.00 80.12 96 ASN A O 1
ATOM 766 N N . SER A 1 97 ? 1.590 -11.092 -16.464 1.00 82.12 97 SER A N 1
ATOM 767 C CA . SER A 1 97 ? 1.454 -10.673 -17.868 1.00 82.12 97 SER A CA 1
ATOM 768 C C . SER A 1 97 ? 0.501 -9.485 -18.057 1.00 82.12 97 SER A C 1
ATOM 770 O O . SER A 1 97 ? 0.740 -8.633 -18.912 1.00 82.12 97 SER A O 1
ATOM 772 N N . MET A 1 98 ? -0.541 -9.379 -17.225 1.00 80.38 98 MET A N 1
ATOM 773 C CA . MET A 1 98 ? -1.497 -8.266 -17.248 1.00 80.38 98 MET A CA 1
ATOM 774 C C . MET A 1 98 ? -0.870 -6.929 -16.814 1.00 80.38 98 MET A C 1
ATOM 776 O O . MET A 1 98 ? -1.231 -5.880 -17.345 1.00 80.38 98 MET A O 1
ATOM 780 N N . MET A 1 99 ? 0.094 -6.955 -15.890 1.00 82.69 99 MET A N 1
ATOM 781 C CA . MET A 1 99 ? 0.736 -5.775 -15.303 1.00 82.69 99 MET A CA 1
ATOM 782 C C . MET A 1 99 ? 2.018 -5.358 -16.027 1.00 82.69 99 MET A C 1
ATOM 784 O O . MET A 1 99 ? 2.542 -4.282 -15.748 1.00 82.69 99 MET A O 1
ATOM 788 N N . GLN A 1 100 ? 2.500 -6.134 -17.004 1.00 84.62 100 GLN A N 1
ATOM 789 C CA . GLN A 1 100 ? 3.706 -5.793 -17.774 1.00 84.62 100 GLN A CA 1
ATOM 790 C C . GLN A 1 100 ? 3.609 -4.451 -18.521 1.00 84.62 100 GLN A C 1
ATOM 792 O O . GLN A 1 100 ? 4.630 -3.830 -18.804 1.00 84.62 100 GLN A O 1
ATOM 797 N N . LYS A 1 101 ? 2.397 -3.963 -18.822 1.00 88.06 101 LYS A N 1
ATOM 798 C CA . LYS A 1 101 ? 2.191 -2.624 -19.409 1.00 88.06 101 LYS A CA 1
ATOM 799 C C . LYS A 1 101 ? 2.318 -1.486 -18.386 1.00 88.06 101 LYS A C 1
ATOM 801 O O . LYS A 1 101 ? 2.485 -0.340 -18.780 1.00 88.06 101 LYS A O 1
ATOM 806 N N . ASN A 1 102 ? 2.268 -1.806 -17.093 1.00 92.06 102 ASN A N 1
ATOM 807 C CA . ASN A 1 102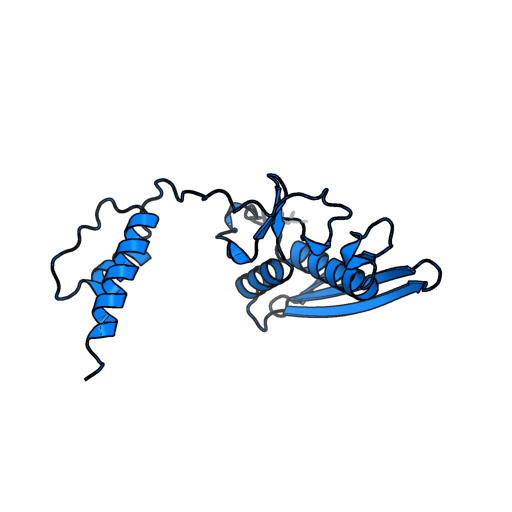 ? 2.176 -0.866 -15.975 1.00 92.06 102 ASN A CA 1
ATOM 808 C C . ASN A 1 102 ? 3.318 -1.054 -14.955 1.00 92.06 102 ASN A C 1
ATOM 810 O O . ASN A 1 102 ? 3.130 -0.801 -13.767 1.00 92.06 102 ASN A O 1
ATOM 814 N N . LEU A 1 103 ? 4.504 -1.493 -15.396 1.00 93.06 103 LEU A N 1
ATOM 815 C CA . LEU A 1 103 ? 5.624 -1.853 -14.508 1.00 93.06 103 LEU A CA 1
ATOM 816 C C . LEU A 1 103 ? 6.064 -0.712 -13.581 1.00 93.06 103 LEU A C 1
ATOM 818 O O . LEU A 1 103 ? 6.320 -0.952 -12.407 1.00 93.06 103 LEU A O 1
ATOM 822 N N . LEU A 1 104 ? 6.071 0.534 -14.060 1.00 94.50 104 LEU A N 1
ATOM 823 C CA . LEU A 1 104 ? 6.361 1.693 -13.209 1.00 94.50 104 LEU A CA 1
ATOM 824 C C . LEU A 1 104 ? 5.369 1.806 -12.038 1.00 94.50 104 LEU A C 1
ATOM 826 O O . LEU A 1 104 ? 5.773 1.946 -10.886 1.00 94.50 104 LEU A O 1
ATOM 830 N N . HIS A 1 105 ? 4.067 1.715 -12.324 1.00 94.06 105 HIS A N 1
ATOM 831 C CA . HIS A 1 105 ? 3.027 1.765 -11.294 1.00 94.06 105 HIS A CA 1
ATOM 832 C C . HIS A 1 105 ? 3.102 0.562 -10.355 1.00 94.06 105 HIS A C 1
ATOM 834 O O . HIS A 1 105 ? 2.852 0.701 -9.159 1.00 94.06 105 HIS A O 1
ATOM 840 N N . LEU A 1 106 ? 3.481 -0.603 -10.880 1.00 93.69 106 LEU A N 1
ATOM 841 C CA . LEU A 1 106 ? 3.683 -1.808 -10.091 1.00 93.69 106 LEU A CA 1
ATOM 842 C C . LEU A 1 106 ? 4.831 -1.631 -9.091 1.00 93.69 106 LEU A C 1
ATOM 844 O O . LEU A 1 106 ? 4.631 -1.892 -7.911 1.00 93.69 106 LEU A O 1
ATOM 848 N N . ALA A 1 107 ? 5.992 -1.126 -9.519 1.00 95.38 107 ALA A N 1
ATOM 849 C CA . ALA A 1 107 ? 7.124 -0.851 -8.630 1.00 95.38 107 ALA A CA 1
ATOM 850 C C . ALA A 1 107 ? 6.723 0.084 -7.475 1.00 95.38 107 ALA A C 1
ATOM 852 O O . ALA A 1 107 ? 6.966 -0.226 -6.308 1.00 95.38 107 ALA A O 1
ATOM 853 N N . ILE A 1 108 ? 6.023 1.179 -7.794 1.00 96.31 108 ILE A N 1
ATOM 854 C CA . ILE A 1 108 ? 5.491 2.133 -6.807 1.00 96.31 108 ILE A CA 1
ATOM 855 C C . ILE A 1 108 ? 4.538 1.436 -5.828 1.00 96.31 108 ILE A C 1
ATOM 857 O O . ILE A 1 108 ? 4.741 1.493 -4.617 1.00 96.31 108 ILE A O 1
ATOM 861 N N . THR A 1 109 ? 3.546 0.713 -6.350 1.00 95.50 109 THR A N 1
ATOM 862 C CA . THR A 1 109 ? 2.527 0.025 -5.543 1.00 95.50 109 THR A CA 1
ATOM 863 C C . THR A 1 109 ? 3.158 -0.999 -4.602 1.00 95.50 109 THR A C 1
ATOM 865 O O . THR A 1 109 ? 2.776 -1.091 -3.435 1.00 95.50 109 THR A O 1
ATOM 868 N N . ARG A 1 110 ? 4.160 -1.748 -5.077 1.00 94.75 110 ARG A N 1
ATOM 869 C CA . ARG A 1 110 ? 4.908 -2.722 -4.271 1.00 94.75 110 ARG A CA 1
ATOM 870 C C . ARG A 1 110 ? 5.690 -2.049 -3.149 1.00 94.75 110 ARG A C 1
ATOM 872 O O . ARG A 1 110 ? 5.663 -2.540 -2.023 1.00 94.75 110 ARG A O 1
ATOM 879 N N . ALA A 1 111 ? 6.344 -0.921 -3.428 1.00 96.75 111 ALA A N 1
ATOM 880 C CA . ALA A 1 111 ? 7.072 -0.167 -2.412 1.00 96.75 111 ALA A CA 1
ATOM 881 C C . ALA A 1 111 ? 6.123 0.299 -1.295 1.00 96.75 111 ALA A C 1
ATOM 883 O O . ALA A 1 111 ? 6.384 0.056 -0.115 1.00 96.75 111 ALA A O 1
ATOM 884 N N . GLU A 1 112 ? 4.981 0.886 -1.668 1.00 96.56 112 GLU A N 1
ATOM 885 C CA . GLU A 1 112 ? 3.942 1.340 -0.736 1.00 96.56 112 GLU A CA 1
ATOM 886 C C . GLU A 1 112 ? 3.359 0.185 0.089 1.00 96.56 112 GLU A C 1
ATOM 888 O O . GLU A 1 112 ? 3.251 0.277 1.313 1.00 96.56 112 GLU A O 1
ATOM 893 N N . CYS A 1 113 ? 3.024 -0.934 -0.560 1.00 94.81 113 CYS A N 1
ATOM 894 C CA . CYS A 1 113 ? 2.500 -2.115 0.120 1.00 94.81 113 CYS A CA 1
ATOM 895 C C . CYS A 1 113 ? 3.498 -2.670 1.144 1.00 94.81 113 CYS A C 1
ATOM 897 O O . CYS A 1 113 ? 3.109 -3.005 2.266 1.00 94.81 113 CYS A O 1
ATOM 899 N N . ARG A 1 114 ? 4.788 -2.728 0.799 1.00 94.31 114 ARG A N 1
ATOM 900 C CA . ARG A 1 114 ? 5.849 -3.200 1.698 1.00 94.31 114 ARG A CA 1
ATOM 901 C C . ARG A 1 114 ? 6.007 -2.301 2.926 1.00 94.31 114 ARG A C 1
ATOM 903 O O . ARG A 1 114 ? 6.039 -2.833 4.037 1.00 94.31 114 ARG A O 1
ATOM 910 N N . VAL A 1 115 ? 6.033 -0.970 2.776 1.00 95.81 115 VAL A N 1
ATOM 911 C CA . VAL A 1 115 ? 6.106 -0.068 3.947 1.00 95.81 115 VAL A CA 1
ATOM 912 C C . VAL A 1 115 ? 4.847 -0.111 4.804 1.00 95.81 115 VAL A C 1
ATOM 914 O O . VAL A 1 115 ? 4.949 -0.118 6.030 1.00 95.81 115 VAL A O 1
ATOM 917 N N . LEU A 1 116 ? 3.664 -0.209 4.190 1.00 93.69 116 LEU A N 1
ATOM 918 C CA . LEU A 1 116 ? 2.408 -0.357 4.924 1.00 93.69 116 LEU A CA 1
ATOM 919 C C . LEU A 1 116 ? 2.396 -1.652 5.739 1.00 93.69 116 LEU A C 1
ATOM 921 O O . LEU A 1 116 ? 1.988 -1.639 6.900 1.00 93.69 116 LEU A O 1
ATOM 925 N N . ARG A 1 117 ? 2.884 -2.769 5.186 1.00 91.00 117 ARG A N 1
ATOM 926 C CA . ARG A 1 117 ? 3.004 -4.026 5.941 1.00 91.00 117 ARG A CA 1
ATOM 927 C C . ARG A 1 117 ? 3.962 -3.920 7.112 1.00 91.00 117 ARG A C 1
ATOM 929 O O . ARG A 1 117 ? 3.605 -4.368 8.198 1.00 91.00 117 ARG A O 1
ATOM 936 N N . MET A 1 118 ? 5.135 -3.316 6.908 1.00 90.19 118 MET A N 1
ATOM 937 C CA . MET A 1 118 ? 6.099 -3.094 7.990 1.00 90.1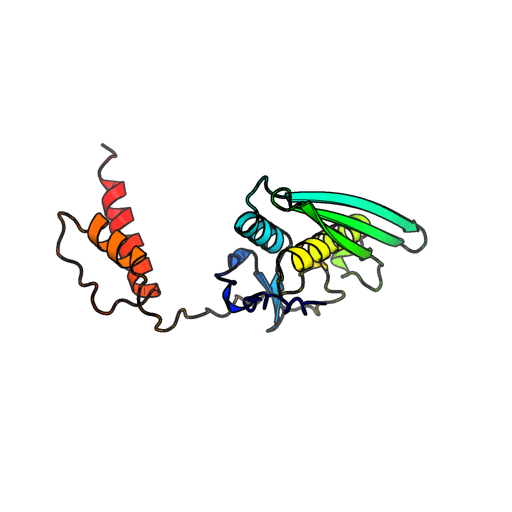9 118 MET A CA 1
ATOM 938 C C . MET A 1 118 ? 5.481 -2.270 9.120 1.00 90.19 118 MET A C 1
ATOM 940 O O . MET A 1 118 ? 5.564 -2.667 10.278 1.00 90.19 118 MET A O 1
ATOM 944 N N . ALA A 1 119 ? 4.815 -1.163 8.781 1.00 90.12 119 ALA A N 1
ATOM 945 C CA . ALA A 1 119 ? 4.214 -0.270 9.765 1.00 90.12 119 ALA A CA 1
ATOM 946 C C . ALA A 1 119 ? 3.040 -0.921 10.513 1.00 90.12 119 ALA A C 1
ATOM 948 O O . ALA A 1 119 ? 2.881 -0.722 11.714 1.00 90.12 119 ALA A O 1
ATOM 949 N N . THR A 1 120 ? 2.214 -1.706 9.817 1.00 87.00 120 THR A N 1
ATOM 950 C CA . THR A 1 120 ? 0.988 -2.303 10.378 1.00 87.00 120 THR A CA 1
ATOM 951 C C . THR A 1 120 ? 1.183 -3.698 10.976 1.00 87.00 120 THR A C 1
ATOM 953 O O . THR A 1 120 ? 0.217 -4.267 11.490 1.00 87.00 120 THR A O 1
ATOM 956 N N . ALA A 1 121 ? 2.394 -4.263 10.885 1.00 82.31 121 ALA A N 1
ATOM 957 C CA . ALA A 1 121 ? 2.694 -5.661 11.205 1.00 82.31 121 ALA A CA 1
ATOM 958 C C . ALA A 1 121 ? 1.705 -6.649 10.545 1.00 82.31 121 ALA A C 1
ATOM 960 O O . ALA A 1 121 ? 1.273 -7.630 11.147 1.00 82.31 121 ALA A O 1
ATOM 961 N N . CYS A 1 122 ? 1.291 -6.366 9.306 1.00 75.44 122 CYS A N 1
ATOM 962 C CA . CYS A 1 122 ? 0.355 -7.213 8.575 1.00 75.44 122 CYS A CA 1
ATOM 963 C C . CYS A 1 122 ? 1.069 -8.460 8.031 1.00 75.44 122 CYS A C 1
ATOM 965 O O . CYS A 1 122 ? 1.991 -8.338 7.225 1.00 75.44 122 CYS A O 1
ATOM 967 N N . GLY A 1 123 ? 0.622 -9.649 8.454 1.00 66.38 123 GLY A N 1
ATOM 968 C CA . GLY A 1 123 ? 1.185 -10.935 8.020 1.00 66.38 123 GLY A CA 1
ATOM 969 C C . GLY A 1 123 ? 0.808 -11.359 6.594 1.00 66.38 123 GLY A C 1
ATOM 970 O O . GLY A 1 123 ? 1.381 -12.314 6.077 1.00 66.38 123 GLY A O 1
ATOM 971 N N . TYR A 1 124 ? -0.130 -10.662 5.942 1.00 63.56 124 TYR A N 1
ATOM 972 C CA . TYR A 1 124 ? -0.551 -10.953 4.568 1.00 63.56 124 TYR A CA 1
ATOM 973 C C . TYR A 1 124 ? 0.351 -10.259 3.554 1.00 63.56 124 TYR A C 1
ATOM 975 O O . TYR A 1 124 ? 0.549 -9.048 3.639 1.00 63.56 124 TYR A O 1
ATOM 983 N N . ALA A 1 125 ? 0.829 -10.988 2.543 1.00 76.56 125 ALA A N 1
ATOM 984 C CA . ALA A 1 125 ? 1.450 -10.378 1.370 1.00 76.56 125 ALA A CA 1
ATOM 985 C C . ALA A 1 125 ? 0.411 -9.595 0.549 1.00 76.56 125 ALA A C 1
ATOM 987 O O . ALA A 1 125 ? -0.764 -9.970 0.493 1.00 76.56 125 ALA A O 1
ATOM 988 N N . SER A 1 126 ? 0.850 -8.511 -0.099 1.00 75.56 126 SER A N 1
ATOM 989 C CA . SER A 1 126 ? -0.017 -7.774 -1.019 1.00 75.56 126 SER A CA 1
ATOM 990 C C . SER A 1 126 ? -0.227 -8.570 -2.303 1.00 75.56 126 SER A C 1
ATOM 992 O O . SER A 1 126 ? 0.722 -9.160 -2.821 1.00 75.56 126 SER A O 1
ATOM 994 N N . TYR A 1 127 ? -1.446 -8.549 -2.841 1.00 77.56 127 TYR A N 1
ATOM 995 C CA . TYR A 1 127 ? -1.748 -9.128 -4.151 1.00 77.56 127 TYR A CA 1
ATOM 996 C C . TYR A 1 127 ? -0.849 -8.545 -5.255 1.00 77.56 127 TYR A C 1
ATOM 998 O O . TYR A 1 127 ? -0.358 -9.275 -6.115 1.00 77.56 127 TYR A O 1
ATOM 1006 N N . ASP A 1 128 ? -0.551 -7.245 -5.179 1.00 77.06 128 ASP A N 1
ATOM 1007 C CA . ASP A 1 128 ? 0.262 -6.519 -6.163 1.00 77.06 128 ASP A CA 1
ATOM 1008 C C . ASP A 1 128 ? 1.748 -6.948 -6.174 1.00 77.06 128 ASP A C 1
ATOM 1010 O O . ASP A 1 128 ? 2.525 -6.571 -7.054 1.00 77.06 128 ASP A O 1
ATOM 1014 N N . GLU A 1 129 ? 2.180 -7.765 -5.212 1.00 69.12 129 GLU A N 1
ATOM 1015 C CA . GLU A 1 129 ? 3.565 -8.239 -5.098 1.00 69.12 129 GLU A CA 1
ATOM 1016 C C . GLU A 1 129 ? 3.816 -9.625 -5.682 1.00 69.12 129 GLU A C 1
ATOM 1018 O O . GLU A 1 129 ? 4.965 -10.059 -5.751 1.00 69.12 129 GLU A O 1
ATOM 1023 N N . VAL A 1 130 ? 2.780 -10.321 -6.142 1.00 72.50 130 VAL A N 1
ATOM 1024 C CA . VAL A 1 130 ? 2.924 -11.717 -6.555 1.00 72.50 130 VAL A CA 1
ATOM 1025 C C . VAL A 1 130 ? 3.286 -11.816 -8.041 1.00 72.50 130 VAL A C 1
ATOM 1027 O O . VAL A 1 130 ? 2.630 -11.218 -8.894 1.00 72.50 130 VAL A O 1
ATOM 1030 N N . MET A 1 131 ? 4.362 -12.555 -8.351 1.00 61.06 131 MET A N 1
ATOM 1031 C CA . MET A 1 131 ? 4.991 -12.582 -9.683 1.00 61.06 131 MET A CA 1
ATOM 1032 C C . MET A 1 131 ? 4.138 -13.260 -10.755 1.00 61.06 131 MET A C 1
ATOM 1034 O O . MET A 1 131 ? 3.967 -12.727 -11.847 1.00 61.06 131 MET A O 1
ATOM 1038 N N . THR A 1 132 ? 3.590 -14.432 -10.445 1.00 56.06 132 THR A N 1
ATOM 1039 C CA . THR A 1 132 ? 2.758 -15.187 -11.380 1.00 56.06 132 THR A CA 1
ATOM 1040 C C . THR A 1 132 ? 1.813 -16.041 -10.574 1.00 56.06 132 THR A C 1
ATOM 1042 O O . THR A 1 132 ? 2.219 -16.902 -9.798 1.00 56.06 132 THR A O 1
ATOM 1045 N N . LEU A 1 133 ? 0.540 -15.768 -10.755 1.00 52.50 133 LEU A N 1
ATOM 1046 C CA . LEU A 1 133 ? -0.537 -16.535 -10.190 1.00 52.50 133 LEU A CA 1
ATOM 1047 C C . LEU A 1 133 ? -1.088 -17.342 -11.375 1.00 52.50 133 LEU A C 1
ATOM 1049 O O . LEU A 1 133 ? -1.634 -16.711 -12.283 1.00 52.50 133 LEU A O 1
ATOM 1053 N N . PRO A 1 134 ? -0.863 -18.676 -11.478 1.00 42.25 134 PRO A N 1
ATOM 1054 C CA . PRO A 1 134 ? -1.447 -19.479 -12.557 1.00 42.25 134 PRO A CA 1
ATOM 1055 C C . PRO A 1 134 ? -2.935 -19.148 -12.726 1.00 42.25 134 PRO A C 1
ATOM 1057 O O . PRO A 1 134 ? -3.598 -18.889 -11.726 1.00 42.25 134 PRO A O 1
ATOM 1060 N N . ASN A 1 135 ? -3.460 -19.108 -13.956 1.00 43.84 135 ASN A N 1
ATOM 1061 C CA . ASN A 1 135 ? -4.886 -18.862 -14.217 1.00 43.84 135 ASN A CA 1
ATOM 1062 C C . ASN A 1 135 ? -5.746 -19.636 -13.213 1.00 43.84 135 ASN A C 1
ATOM 1064 O O . ASN A 1 135 ? -5.894 -20.850 -13.326 1.00 43.84 135 ASN A O 1
ATOM 1068 N N . SER A 1 136 ? -6.262 -18.954 -12.199 1.00 40.84 136 SER A N 1
ATOM 1069 C CA . SER A 1 136 ? -7.132 -19.582 -11.230 1.00 40.84 136 SER A CA 1
ATOM 1070 C C . SER A 1 136 ? -8.258 -18.622 -10.958 1.00 40.84 136 SER A C 1
ATOM 1072 O O . SER A 1 136 ? -8.067 -17.425 -10.734 1.00 40.84 136 SER A O 1
ATOM 1074 N N . GLU A 1 137 ? -9.445 -19.176 -11.135 1.00 43.28 137 GLU A N 1
ATOM 1075 C CA . GLU A 1 137 ? -10.712 -18.544 -10.859 1.00 43.28 137 GLU A CA 1
ATOM 1076 C C . GLU A 1 137 ? -10.629 -17.894 -9.479 1.00 43.28 137 GLU A C 1
ATOM 1078 O O . GLU A 1 137 ? -10.168 -18.518 -8.519 1.00 43.28 137 GLU A O 1
ATOM 1083 N N . VAL A 1 138 ? -11.051 -16.632 -9.390 1.00 45.06 138 VAL A N 1
ATOM 1084 C CA . VAL A 1 138 ? -11.263 -15.952 -8.113 1.00 45.06 138 VAL A CA 1
ATOM 1085 C C . VAL A 1 138 ? -12.289 -16.787 -7.353 1.00 45.06 138 VAL A C 1
ATOM 1087 O O . VAL A 1 138 ? -13.490 -16.684 -7.595 1.00 45.06 138 VAL A O 1
ATOM 1090 N N . LYS A 1 139 ? -11.821 -17.687 -6.486 1.00 43.78 139 LYS A N 1
ATOM 1091 C CA . LYS A 1 139 ? -12.713 -18.483 -5.653 1.00 43.78 139 LYS A CA 1
ATOM 1092 C C . LYS A 1 139 ? -13.312 -17.548 -4.620 1.00 43.78 139 LYS A C 1
ATOM 1094 O O . LYS A 1 139 ? -12.598 -16.752 -4.006 1.00 43.78 139 LYS A O 1
ATOM 1099 N N . ALA A 1 140 ? -14.628 -17.644 -4.445 1.00 43.22 140 ALA A N 1
ATOM 1100 C CA . ALA A 1 140 ? -15.300 -16.986 -3.340 1.00 43.22 140 ALA A CA 1
ATOM 1101 C C . ALA A 1 140 ? -14.547 -17.324 -2.049 1.00 43.22 140 ALA A C 1
ATOM 1103 O O . ALA A 1 140 ? -14.162 -18.479 -1.838 1.00 43.22 140 ALA A O 1
ATOM 1104 N N . LEU A 1 141 ? -14.298 -16.301 -1.228 1.00 44.09 141 LEU A N 1
ATOM 1105 C CA . LEU A 1 141 ? -13.747 -16.488 0.109 1.00 44.09 141 LEU A CA 1
ATOM 1106 C C . LEU A 1 141 ? -14.539 -17.612 0.785 1.00 44.09 141 LEU A C 1
ATOM 1108 O O . LEU A 1 141 ? -15.771 -17.518 0.787 1.00 44.09 141 LEU A O 1
ATOM 1112 N N . PRO A 1 142 ? -13.888 -18.660 1.329 1.00 40.66 142 PRO A N 1
ATOM 1113 C CA . PRO A 1 142 ? -14.610 -19.593 2.176 1.00 40.66 142 PRO A CA 1
ATOM 1114 C C . PRO A 1 142 ? -15.329 -18.763 3.237 1.00 40.66 142 PRO A C 1
ATOM 1116 O O . PRO A 1 142 ? -14.739 -17.829 3.795 1.00 40.66 142 PRO A O 1
ATOM 1119 N N . GLU A 1 143 ? -16.615 -19.037 3.460 1.00 39.56 143 GLU A N 1
ATOM 1120 C CA . GLU A 1 143 ? -17.333 -18.417 4.563 1.00 39.56 143 GLU A CA 1
ATOM 1121 C C . GLU A 1 143 ? -16.551 -18.744 5.832 1.00 39.56 143 GLU A C 1
ATOM 1123 O O . GLU A 1 143 ? -16.575 -19.869 6.328 1.00 39.56 143 GLU A O 1
ATOM 1128 N N . MET A 1 144 ? -15.809 -17.764 6.352 1.00 39.56 144 MET A N 1
ATOM 1129 C CA . MET A 1 144 ? -15.399 -17.812 7.741 1.00 39.56 144 MET A CA 1
ATOM 1130 C C . MET A 1 144 ? -16.696 -17.718 8.524 1.00 39.56 144 MET A C 1
ATOM 1132 O O . MET A 1 144 ? -17.262 -16.633 8.697 1.00 39.56 144 MET A O 1
ATOM 1136 N N . VAL A 1 145 ? -17.205 -18.885 8.892 1.00 43.75 145 VAL A N 1
ATOM 1137 C CA . VAL A 1 145 ? -18.211 -19.034 9.920 1.00 43.75 145 VAL A CA 1
ATOM 1138 C C . VAL A 1 145 ? -17.595 -18.360 11.138 1.00 43.75 145 VAL A C 1
ATOM 1140 O O . VAL A 1 145 ? -16.566 -18.806 11.644 1.00 43.75 145 VAL A O 1
ATOM 1143 N N . ASP A 1 146 ? -18.179 -17.251 11.580 1.00 50.50 146 ASP A N 1
ATOM 1144 C CA . ASP A 1 146 ? -18.002 -16.805 12.958 1.00 50.50 146 ASP A CA 1
ATOM 1145 C C . ASP A 1 146 ? -18.733 -17.818 13.836 1.00 50.50 146 ASP A C 1
ATOM 1147 O O . ASP A 1 146 ? -19.822 -17.552 14.337 1.00 50.50 146 ASP A O 1
ATOM 1151 N N . ALA A 1 147 ? -18.195 -19.037 13.883 1.00 47.53 147 ALA A N 1
ATOM 1152 C CA . ALA A 1 147 ? -18.781 -20.146 14.598 1.00 47.53 147 ALA A CA 1
ATOM 1153 C C . ALA A 1 147 ? -18.595 -19.888 16.093 1.00 47.53 147 ALA A C 1
ATOM 1155 O O . ALA A 1 147 ? -17.474 -19.794 16.590 1.00 47.53 147 ALA A O 1
ATOM 1156 N N . ASP A 1 148 ? -19.734 -19.746 16.764 1.00 62.00 148 ASP A N 1
ATOM 1157 C CA . ASP A 1 148 ? -19.944 -19.944 18.197 1.00 62.00 148 ASP A CA 1
ATOM 1158 C C . ASP A 1 148 ? -19.206 -19.027 19.180 1.00 62.00 148 ASP A C 1
ATOM 1160 O O . ASP A 1 148 ? -19.136 -19.325 20.372 1.00 62.00 148 ASP A O 1
ATOM 1164 N N . GLU A 1 149 ? -18.719 -17.861 18.752 1.00 69.56 149 GLU A N 1
ATOM 1165 C CA . GLU A 1 149 ? -18.323 -16.842 19.728 1.00 69.56 149 GLU A CA 1
ATOM 1166 C C . GLU A 1 149 ? -19.564 -16.143 20.316 1.00 69.56 149 GLU A C 1
ATOM 1168 O O . GLU A 1 149 ? -20.420 -15.678 19.550 1.00 69.56 149 GLU A O 1
ATOM 1173 N N . PRO A 1 150 ? -19.661 -16.006 21.654 1.00 80.38 150 PRO A N 1
ATOM 1174 C CA . PRO A 1 150 ? -20.765 -15.300 22.293 1.00 80.38 150 PRO A CA 1
ATOM 1175 C C . PRO A 1 150 ? -20.777 -13.820 21.891 1.00 80.38 150 PRO A C 1
ATOM 1177 O O . PRO A 1 150 ? -19.734 -13.206 21.626 1.00 80.38 150 PRO A O 1
ATOM 1180 N N . ALA A 1 151 ? -21.975 -13.245 21.835 1.00 83.31 151 ALA A N 1
ATOM 1181 C CA . ALA A 1 151 ? -22.213 -11.851 21.499 1.00 83.31 151 ALA A CA 1
ATOM 1182 C C . ALA A 1 151 ? -21.432 -10.919 22.431 1.00 83.31 151 ALA A C 1
ATOM 1184 O O . ALA A 1 151 ? -21.281 -11.169 23.629 1.00 83.31 151 ALA A O 1
ATOM 1185 N N . THR A 1 152 ? -20.924 -9.815 21.882 1.00 82.50 152 THR A N 1
ATOM 1186 C CA . THR A 1 152 ? -20.190 -8.853 22.706 1.00 82.50 152 THR A CA 1
ATOM 1187 C C . THR A 1 152 ? -21.148 -8.064 23.608 1.00 82.50 152 THR A C 1
ATOM 1189 O O . THR A 1 152 ? -22.298 -7.820 23.227 1.00 82.50 152 THR A O 1
ATOM 1192 N N . PRO A 1 153 ? -20.680 -7.564 24.768 1.00 79.50 153 PRO A N 1
ATOM 1193 C CA . PRO A 1 153 ? -21.489 -6.705 25.637 1.00 79.50 153 PRO A CA 1
ATOM 1194 C C . PRO A 1 153 ? -22.052 -5.463 24.925 1.00 79.50 153 PRO A C 1
ATOM 1196 O O . PRO A 1 153 ? -23.147 -5.000 25.236 1.00 79.50 153 PRO A O 1
ATOM 1199 N N . GLU A 1 154 ? -21.327 -4.929 23.937 1.00 77.06 154 GLU A N 1
ATOM 1200 C CA . GLU A 1 154 ? -21.789 -3.806 23.115 1.00 77.06 154 GLU A CA 1
ATOM 1201 C C . GLU A 1 154 ? -22.955 -4.195 22.198 1.00 77.06 154 GLU A C 1
ATOM 1203 O O . GLU A 1 154 ? -23.911 -3.430 22.079 1.00 77.06 154 GLU A O 1
ATOM 1208 N N . GLN A 1 155 ? -22.915 -5.385 21.588 1.00 79.19 155 GLN A N 1
ATOM 1209 C CA . GLN A 1 155 ? -24.010 -5.887 20.754 1.00 79.19 155 GLN A CA 1
ATOM 1210 C C . GLN A 1 155 ? -25.284 -6.094 21.580 1.00 79.19 155 GLN A C 1
ATOM 1212 O O . GLN A 1 155 ? -26.353 -5.657 21.159 1.00 79.19 155 GLN A O 1
ATOM 1217 N N . ILE A 1 156 ? -25.165 -6.670 22.781 1.00 85.25 156 ILE A N 1
ATOM 1218 C CA . ILE A 1 156 ? -26.292 -6.847 23.711 1.00 85.25 156 ILE A CA 1
ATOM 1219 C C . ILE A 1 156 ? -26.902 -5.486 24.075 1.00 85.25 156 ILE A C 1
ATOM 1221 O O . ILE A 1 156 ? -28.108 -5.291 23.944 1.00 85.25 156 ILE A O 1
ATOM 1225 N N . LYS A 1 157 ? -26.067 -4.497 24.416 1.00 83.81 157 LYS A N 1
ATOM 1226 C CA . LYS A 1 157 ? -26.521 -3.137 24.744 1.00 83.81 157 LYS A CA 1
ATOM 1227 C C . LYS A 1 157 ? -27.240 -2.445 23.578 1.00 83.81 157 LYS A C 1
ATOM 1229 O O . LYS A 1 157 ? -28.192 -1.691 23.795 1.00 83.81 157 LYS A O 1
ATOM 1234 N N . ILE A 1 158 ? -26.796 -2.671 22.339 1.00 82.56 158 ILE A N 1
ATOM 1235 C CA . ILE A 1 158 ? -27.465 -2.146 21.138 1.00 82.56 158 ILE A CA 1
ATOM 1236 C C . ILE A 1 158 ? -28.829 -2.818 20.956 1.00 82.56 158 ILE A C 1
ATOM 1238 O O . ILE A 1 158 ? -29.808 -2.115 20.711 1.00 82.56 158 ILE A O 1
ATOM 1242 N N . ILE A 1 159 ? -28.909 -4.142 21.125 1.00 84.25 159 ILE A N 1
ATOM 1243 C CA . ILE A 1 159 ? -30.170 -4.894 21.050 1.00 84.25 159 ILE A CA 1
ATOM 1244 C C . ILE A 1 159 ? -31.159 -4.368 22.090 1.00 84.25 159 ILE A C 1
ATOM 1246 O O . ILE A 1 159 ? -32.269 -4.005 21.716 1.00 84.25 159 ILE A O 1
ATOM 1250 N N . GLU A 1 160 ? -30.743 -4.221 23.350 1.00 83.50 160 GLU A N 1
ATOM 1251 C CA . GLU A 1 160 ? -31.564 -3.638 24.423 1.00 83.50 160 GLU A CA 1
ATOM 1252 C C . GLU A 1 160 ? -32.027 -2.216 24.097 1.00 83.50 160 GLU A C 1
ATOM 1254 O O . GLU A 1 160 ? -33.160 -1.831 24.375 1.00 83.50 160 GLU A O 1
ATOM 1259 N N . THR A 1 161 ? -31.157 -1.405 23.494 1.00 83.75 161 THR A N 1
ATOM 1260 C CA . THR A 1 161 ? -31.498 -0.025 23.129 1.00 83.75 161 THR A CA 1
ATOM 1261 C C . THR A 1 161 ? -32.525 0.020 22.000 1.00 83.75 161 THR A C 1
ATOM 1263 O O . THR A 1 161 ? -33.439 0.840 22.045 1.00 83.75 161 THR A O 1
ATOM 1266 N N . LEU A 1 162 ? -32.402 -0.862 21.006 1.00 80.81 162 LEU A N 1
ATOM 1267 C CA . LEU A 1 162 ? -33.308 -0.934 19.857 1.00 80.81 162 LEU A CA 1
ATOM 1268 C C . LEU A 1 162 ? -34.618 -1.685 20.158 1.00 80.81 162 LEU A C 1
ATOM 1270 O O . LEU A 1 162 ? -35.608 -1.488 19.448 1.00 80.81 162 LEU A O 1
ATOM 1274 N N . SER A 1 163 ? -34.634 -2.534 21.190 1.00 81.75 163 SER A N 1
ATOM 1275 C CA . SER A 1 163 ? -35.815 -3.275 21.648 1.00 81.75 163 SER A CA 1
ATOM 1276 C C . SER A 1 163 ? -36.639 -2.523 22.699 1.00 81.75 163 SER A C 1
ATOM 1278 O O . SER A 1 163 ? -37.774 -2.915 22.968 1.00 81.75 163 SER A O 1
ATOM 1280 N N . LYS A 1 164 ? -36.136 -1.406 23.252 1.00 76.94 164 LYS A N 1
ATOM 1281 C CA . LYS A 1 164 ? -36.904 -0.533 24.159 1.00 76.94 164 LYS A CA 1
ATOM 1282 C C . LYS A 1 164 ? -38.242 -0.124 23.531 1.00 76.94 164 LYS A C 1
ATOM 1284 O O . LYS A 1 164 ? -38.283 0.589 22.531 1.00 76.94 164 LYS A O 1
ATOM 1289 N N . GLY A 1 165 ? -39.340 -0.556 24.155 1.00 65.19 165 GLY A N 1
ATOM 1290 C CA . GLY A 1 165 ? -40.711 -0.294 23.698 1.00 65.19 165 GLY A CA 1
ATOM 1291 C C . GLY A 1 165 ? -41.284 -1.329 22.719 1.00 65.19 165 GLY A C 1
ATOM 1292 O O . GLY A 1 165 ? -42.360 -1.096 22.170 1.00 65.19 165 GLY A O 1
ATOM 1293 N N . LYS A 1 166 ? -40.591 -2.452 22.492 1.00 72.50 166 LYS A N 1
ATOM 1294 C CA . LYS A 1 166 ? -41.058 -3.622 21.725 1.00 72.50 166 LYS A CA 1
ATOM 1295 C C . LYS A 1 166 ? -41.070 -4.872 22.615 1.00 72.50 166 LYS A C 1
ATOM 1297 O O . LYS A 1 166 ? -40.740 -4.793 23.798 1.00 72.50 166 LYS A O 1
ATOM 1302 N N . GLU A 1 167 ? -41.476 -6.010 22.050 1.00 72.38 167 GLU A N 1
ATOM 1303 C CA . GLU A 1 167 ? -41.397 -7.294 22.749 1.00 72.38 167 GLU A CA 1
ATOM 1304 C C . GLU A 1 167 ? -39.963 -7.588 23.225 1.00 72.38 167 GLU A C 1
ATOM 1306 O O . GLU A 1 167 ? -39.000 -7.253 22.522 1.00 72.38 167 GLU A O 1
ATOM 1311 N N . PRO A 1 168 ? -39.811 -8.181 24.422 1.00 67.75 168 PRO A N 1
ATOM 1312 C CA . PRO A 1 168 ? -38.507 -8.497 24.980 1.00 67.75 168 PRO A CA 1
ATOM 1313 C C . PRO A 1 168 ? -37.770 -9.491 24.077 1.00 67.75 168 PRO A C 1
ATOM 1315 O O . PRO A 1 168 ? -38.281 -10.560 23.754 1.00 67.75 168 PRO A O 1
ATOM 1318 N N . VAL A 1 169 ? -36.555 -9.118 23.677 1.00 75.62 169 VAL A N 1
ATOM 1319 C CA .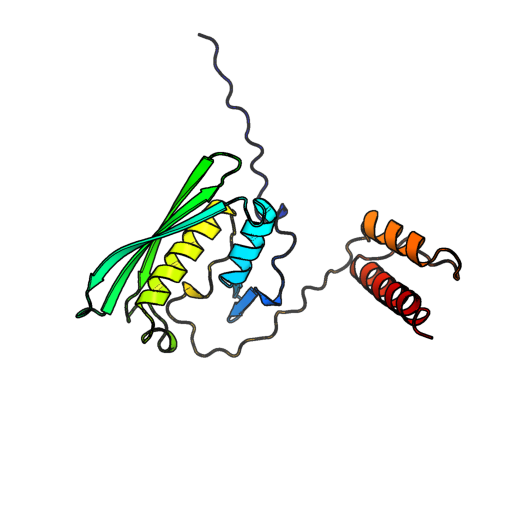 VAL A 1 169 ? -35.643 -9.979 22.919 1.00 75.62 169 VAL A CA 1
ATOM 1320 C C . VAL A 1 169 ? -34.750 -10.705 23.916 1.00 75.62 169 VAL A C 1
ATOM 1322 O O . VAL A 1 169 ? -34.097 -10.050 24.726 1.00 75.62 169 VAL A O 1
ATOM 1325 N N . ASP A 1 170 ? -34.721 -12.035 23.856 1.00 77.81 170 ASP A N 1
ATOM 1326 C CA . ASP A 1 170 ? -33.806 -12.837 24.667 1.00 77.81 170 ASP A CA 1
ATOM 1327 C C . ASP A 1 170 ? -32.364 -12.674 24.162 1.00 77.81 170 ASP A C 1
ATOM 1329 O O . ASP A 1 170 ? -32.070 -12.867 22.980 1.00 77.81 170 ASP A O 1
ATOM 1333 N N . THR A 1 171 ? -31.473 -12.266 25.063 1.00 76.00 171 THR A N 1
ATOM 1334 C CA . THR A 1 171 ? -30.067 -11.955 24.782 1.00 76.00 171 THR A CA 1
ATOM 1335 C C . THR A 1 171 ? -29.089 -12.884 25.499 1.00 76.00 171 THR A C 1
ATOM 1337 O O . THR A 1 171 ? -27.881 -12.671 25.392 1.00 76.00 171 THR A O 1
ATOM 1340 N N . THR A 1 172 ? -29.580 -13.901 26.217 1.00 73.88 172 THR A N 1
ATOM 1341 C CA . THR A 1 172 ? -28.768 -14.695 27.154 1.00 73.88 172 THR A CA 1
ATOM 1342 C C . THR A 1 172 ? -27.702 -15.572 26.490 1.00 73.88 172 THR A C 1
ATOM 1344 O O . THR A 1 172 ? -26.593 -15.625 27.012 1.00 73.88 172 THR A O 1
ATOM 1347 N N . ASP A 1 173 ? -27.971 -16.142 25.309 1.00 79.75 173 ASP A N 1
ATOM 1348 C CA . ASP A 1 173 ? -27.055 -17.071 24.614 1.00 79.75 173 ASP A CA 1
ATOM 1349 C C . ASP A 1 173 ? -26.857 -16.735 23.123 1.00 79.75 173 ASP A C 1
ATOM 1351 O O . ASP A 1 173 ? -26.714 -17.608 22.264 1.00 79.75 173 ASP A O 1
ATOM 1355 N N . LEU A 1 174 ? -26.867 -15.446 22.774 1.00 83.38 174 LEU A N 1
ATOM 1356 C CA . LEU A 1 174 ? -26.649 -15.043 21.386 1.00 83.38 174 LEU A CA 1
ATOM 1357 C C . LEU A 1 174 ? -25.182 -15.219 20.991 1.00 83.38 174 LEU A C 1
ATOM 1359 O O . LEU A 1 174 ? -24.281 -14.711 21.652 1.00 83.38 174 LEU A O 1
ATOM 1363 N N . THR A 1 175 ? -24.941 -15.848 19.846 1.00 84.94 175 THR A N 1
ATOM 1364 C CA . THR A 1 175 ? -23.651 -15.760 19.149 1.00 84.94 175 THR A CA 1
ATOM 1365 C C . THR A 1 175 ? -23.493 -14.388 18.487 1.00 84.94 175 THR A C 1
ATOM 1367 O O . THR A 1 175 ? -24.477 -13.705 18.184 1.00 84.94 175 THR A O 1
ATOM 1370 N N . LYS A 1 176 ? -22.258 -13.973 18.182 1.00 80.38 176 LYS A N 1
ATOM 1371 C CA . LYS A 1 176 ? -21.987 -12.719 17.449 1.00 80.38 176 LYS A CA 1
ATOM 1372 C C . LYS A 1 176 ? -22.758 -12.622 16.131 1.00 80.38 176 LYS A C 1
ATOM 1374 O O . LYS A 1 176 ? -23.217 -11.534 15.778 1.00 80.38 176 LYS A O 1
ATOM 1379 N N . ALA A 1 177 ? -22.913 -13.745 15.426 1.00 77.25 177 ALA A N 1
ATOM 1380 C CA . ALA A 1 177 ? -23.656 -13.827 14.173 1.00 77.25 177 ALA A CA 1
ATOM 1381 C C . ALA A 1 177 ? -25.164 -13.614 14.388 1.00 77.25 177 ALA A C 1
ATOM 1383 O O . ALA A 1 177 ? -25.788 -12.822 13.677 1.00 77.25 177 ALA A O 1
ATOM 1384 N N . GLN A 1 178 ? -25.743 -14.261 15.406 1.00 81.38 178 GLN A N 1
ATOM 1385 C CA . GLN A 1 178 ? -27.150 -14.072 15.770 1.00 81.38 178 GLN A CA 1
ATOM 1386 C C . GLN A 1 178 ? -27.413 -12.640 16.250 1.00 81.38 178 GLN A C 1
ATOM 1388 O O . GLN A 1 178 ? -28.360 -12.009 15.787 1.00 81.38 178 GLN A O 1
ATOM 1393 N N . ALA A 1 179 ? -26.543 -12.083 17.095 1.00 82.81 179 ALA A N 1
ATOM 1394 C CA . ALA A 1 179 ? -26.671 -10.713 17.579 1.00 82.81 179 ALA A CA 1
ATOM 1395 C C . ALA A 1 179 ? -26.594 -9.679 16.441 1.00 82.81 179 ALA A C 1
ATOM 1397 O O . ALA A 1 179 ? -27.394 -8.746 16.401 1.00 82.81 179 ALA A O 1
ATOM 1398 N N . ALA A 1 180 ? -25.689 -9.858 15.472 1.00 80.38 180 ALA A N 1
ATOM 1399 C CA . ALA A 1 180 ? -25.605 -8.987 14.298 1.00 80.38 180 ALA A CA 1
ATOM 1400 C C . ALA A 1 180 ? -26.891 -9.019 13.452 1.00 80.38 180 ALA A C 1
ATOM 1402 O O . ALA A 1 180 ? -27.365 -7.967 13.014 1.00 80.38 180 ALA A O 1
ATOM 1403 N N . LYS A 1 181 ? -27.485 -10.207 13.272 1.00 83.06 181 LYS A N 1
ATOM 1404 C CA . LYS A 1 181 ? -28.762 -10.373 12.565 1.00 83.06 181 LYS A CA 1
ATOM 1405 C C . LYS A 1 181 ? -29.904 -9.650 13.290 1.00 83.06 181 LYS A C 1
ATOM 1407 O O . LYS A 1 181 ? -30.602 -8.850 12.675 1.00 83.06 181 LYS A O 1
ATOM 1412 N N . VAL A 1 182 ? -30.017 -9.835 14.607 1.00 84.12 182 VAL A N 1
ATOM 1413 C CA . VAL A 1 182 ? -31.036 -9.173 15.444 1.00 84.12 182 VAL A CA 1
ATOM 1414 C C . VAL A 1 182 ? -30.918 -7.643 15.387 1.00 84.12 182 VAL A C 1
ATOM 1416 O O . VAL A 1 182 ? -31.926 -6.949 15.261 1.00 84.12 182 VAL A O 1
ATOM 1419 N N . ILE A 1 183 ? -29.700 -7.090 15.427 1.00 82.31 183 ILE A N 1
ATOM 1420 C CA . ILE A 1 183 ? -29.473 -5.636 15.316 1.00 82.31 183 ILE A CA 1
ATOM 1421 C C . ILE A 1 183 ? -29.923 -5.108 13.946 1.00 82.31 183 ILE A C 1
ATOM 1423 O O . ILE A 1 183 ? -30.549 -4.046 13.861 1.00 82.31 183 ILE A O 1
ATOM 1427 N N . SER A 1 184 ? -29.633 -5.843 12.871 1.00 80.50 184 SER A N 1
ATOM 1428 C CA . SER A 1 184 ? -30.061 -5.487 11.513 1.00 80.50 184 SER A CA 1
ATOM 1429 C C . SER A 1 184 ? -31.591 -5.449 11.394 1.00 80.50 184 SER A C 1
ATOM 1431 O O . SER A 1 184 ? -32.163 -4.468 10.909 1.00 80.50 184 SER A O 1
ATOM 1433 N N . ASP A 1 185 ? -32.273 -6.462 11.922 1.00 82.88 185 ASP A N 1
ATOM 1434 C CA . ASP A 1 185 ? -33.736 -6.557 11.870 1.00 82.88 185 ASP A CA 1
ATOM 1435 C C . ASP A 1 185 ? -34.408 -5.462 12.724 1.00 82.88 185 ASP A C 1
ATOM 1437 O O . ASP A 1 185 ? -35.379 -4.823 12.309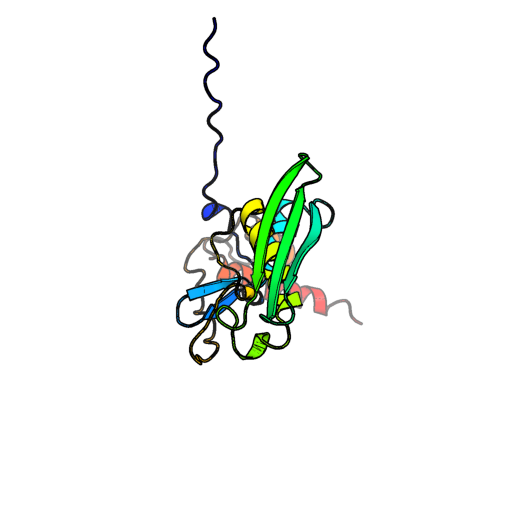 1.00 82.88 185 ASP A O 1
ATOM 1441 N N . LEU A 1 186 ? -33.856 -5.157 13.904 1.00 82.19 186 LEU A N 1
ATOM 1442 C CA . LEU A 1 186 ? -34.387 -4.097 14.762 1.00 82.19 186 LEU A CA 1
ATOM 1443 C C . LEU A 1 186 ? -34.152 -2.692 14.190 1.00 82.19 186 LEU A C 1
ATOM 1445 O O . LEU A 1 186 ? -35.036 -1.839 14.305 1.00 82.19 186 LEU A O 1
ATOM 1449 N N . SER A 1 187 ? -32.996 -2.441 13.571 1.00 74.38 187 SER A N 1
ATOM 1450 C CA . SER A 1 187 ? -32.646 -1.128 13.008 1.00 74.38 187 SER A CA 1
ATOM 1451 C C . SER A 1 187 ? -33.475 -0.776 11.768 1.00 74.38 187 SER A C 1
ATOM 1453 O O . SER A 1 187 ? -33.956 0.355 11.655 1.00 74.38 187 SER A O 1
ATOM 1455 N N . THR A 1 188 ? -33.748 -1.747 10.893 1.00 74.50 188 THR A N 1
ATOM 1456 C CA . THR A 1 188 ? -34.645 -1.569 9.736 1.00 74.50 188 THR A CA 1
ATOM 1457 C C . THR A 1 188 ? -36.086 -1.277 10.169 1.00 74.50 188 THR A C 1
ATOM 1459 O O . THR A 1 188 ? -36.736 -0.390 9.612 1.00 74.50 188 THR A O 1
ATOM 1462 N N . ALA A 1 189 ? -36.559 -1.917 11.243 1.00 65.31 189 ALA A N 1
ATOM 1463 C CA . ALA A 1 189 ? -37.876 -1.652 11.818 1.00 65.31 189 ALA A CA 1
ATOM 1464 C C . ALA A 1 189 ? -38.001 -0.277 12.514 1.00 65.31 189 ALA A C 1
ATOM 1466 O O . ALA A 1 189 ? -39.117 0.211 12.699 1.00 65.31 189 ALA A O 1
ATOM 1467 N N . VAL A 1 190 ? -36.892 0.343 12.937 1.00 61.66 190 VAL A N 1
ATOM 1468 C CA . VAL A 1 190 ? -36.876 1.698 13.531 1.00 61.66 190 VAL A CA 1
ATOM 1469 C C . VAL A 1 190 ? -36.796 2.781 12.446 1.00 61.66 190 VAL A C 1
ATOM 1471 O O . VAL A 1 190 ? -37.479 3.798 12.553 1.00 61.66 190 VAL A O 1
ATOM 1474 N N . GLY A 1 191 ? -36.038 2.553 11.367 1.00 53.28 191 GLY A N 1
ATOM 1475 C CA . GLY A 1 191 ? -35.888 3.511 10.261 1.00 53.28 191 GLY A CA 1
ATOM 1476 C C . GLY A 1 191 ? -37.136 3.698 9.385 1.00 53.28 191 GLY A C 1
ATOM 1477 O O . GLY A 1 191 ? -37.312 4.757 8.791 1.00 53.28 191 GLY A O 1
ATOM 1478 N N . GLY A 1 192 ? -38.039 2.713 9.336 1.00 47.78 192 GLY A N 1
ATOM 1479 C CA . GLY A 1 192 ? -39.236 2.750 8.482 1.00 47.78 192 GLY A CA 1
ATOM 1480 C C . GLY A 1 192 ? -40.408 3.616 8.974 1.00 47.78 192 GLY A C 1
ATOM 1481 O O . GLY A 1 192 ? -41.402 3.725 8.261 1.00 47.78 192 GLY A O 1
ATOM 1482 N N . LYS A 1 193 ? -40.344 4.218 10.173 1.00 47.50 193 LYS A N 1
ATOM 1483 C CA . LYS A 1 193 ? -41.480 4.961 10.770 1.00 47.50 193 LYS A CA 1
ATOM 1484 C C . LYS A 1 193 ? -41.410 6.494 10.685 1.00 47.50 193 LYS A C 1
ATOM 1486 O O . LYS A 1 193 ? -42.410 7.128 10.999 1.00 47.50 193 LYS A O 1
ATOM 1491 N N . ASN A 1 194 ? -40.311 7.085 10.208 1.00 40.75 194 ASN A N 1
ATOM 1492 C CA . ASN A 1 194 ? -40.150 8.552 10.125 1.00 40.75 194 ASN A CA 1
ATOM 1493 C C . ASN A 1 194 ? -40.314 9.136 8.705 1.00 40.75 194 ASN A C 1
ATOM 1495 O O . ASN A 1 194 ? -39.880 10.254 8.447 1.00 40.75 194 ASN A O 1
ATOM 1499 N N . GLY A 1 195 ? -40.931 8.394 7.782 1.00 40.53 195 GLY A N 1
ATOM 1500 C CA . GLY A 1 195 ? -41.236 8.857 6.426 1.00 40.53 195 GLY A CA 1
ATOM 1501 C C . GLY A 1 195 ? -42.737 8.874 6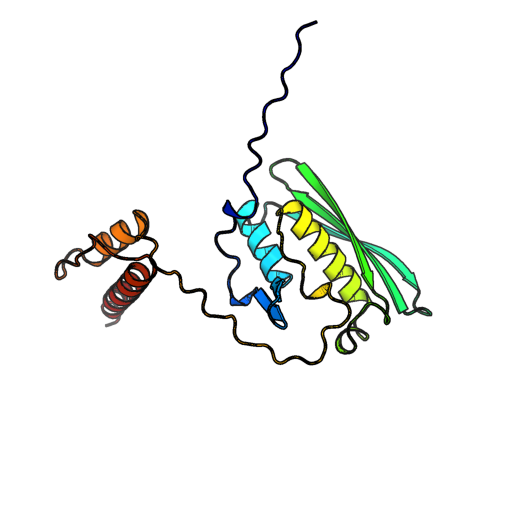.150 1.00 40.53 195 GLY A C 1
ATOM 1502 O O . GLY A 1 195 ? -43.226 8.017 5.417 1.00 40.53 195 GLY A O 1
ATOM 1503 N N . LYS A 1 196 ? -43.464 9.815 6.754 1.00 33.22 196 LYS A N 1
ATOM 1504 C CA . LYS A 1 196 ? -44.781 10.277 6.299 1.00 33.22 196 LYS A CA 1
ATOM 1505 C C . LYS A 1 196 ? -44.919 11.761 6.586 1.00 33.22 196 LYS A C 1
ATOM 1507 O O . LYS A 1 196 ? -44.533 12.159 7.705 1.00 33.22 196 LYS A O 1
#

Radius of gyration: 22.83 Å; chains: 1; bounding box: 71×33×60 Å